Protein AF-A0A7G8QS45-F1 (afdb_monomer)

Mean predicted aligned error: 13.48 Å

Nearest PDB structures (foldseek):
  8bas-assembly1_A  TM=8.314E-01  e=2.241E-15  Escherichia coli
  7omu-assembly2_BBB  TM=6.672E-01  e=1.015E-08  Thermosipho africanus
  7omw-assembly1_AAA  TM=6.162E-01  e=6.073E-07  Thermus sp. 2.9
  7yk3-assembly2_C  TM=6.216E-01  e=7.293E-07  Mycobacterium tuberculosis H37Rv

pLDDT: mean 80.64, std 24.86, range [26.0, 98.5]

Structure (mmCIF, N/CA/C/O backbone):
data_AF-A0A7G8QS45-F1
#
_entry.id   AF-A0A7G8QS45-F1
#
loop_
_atom_site.group_PDB
_atom_site.id
_atom_site.type_symbol
_atom_site.label_atom_id
_atom_site.label_alt_id
_atom_site.label_comp_id
_atom_site.label_asym_id
_atom_site.label_entity_id
_atom_site.label_seq_id
_atom_site.pdbx_PDB_ins_code
_atom_site.Cartn_x
_atom_site.Cartn_y
_atom_site.Cartn_z
_atom_site.occupancy
_atom_site.B_iso_or_equiv
_atom_site.auth_seq_id
_atom_site.auth_comp_id
_atom_site.auth_asym_id
_atom_site.auth_atom_id
_atom_site.pdbx_PDB_model_num
ATOM 1 N N . MET A 1 1 ? 17.289 29.153 49.632 1.00 53.16 1 MET A N 1
ATOM 2 C CA . MET A 1 1 ? 15.954 29.797 49.593 1.00 53.16 1 MET A CA 1
ATOM 3 C C . MET A 1 1 ? 15.432 30.041 48.163 1.00 53.16 1 MET A C 1
ATOM 5 O O . MET A 1 1 ? 14.597 30.909 47.970 1.00 53.16 1 MET A O 1
ATOM 9 N N . TRP A 1 2 ? 15.884 29.263 47.166 1.00 37.62 2 TRP A N 1
ATOM 10 C CA . TRP A 1 2 ? 15.470 29.388 45.753 1.00 37.62 2 TRP A CA 1
ATOM 11 C C . TRP A 1 2 ? 14.853 28.097 45.183 1.00 37.62 2 TRP A C 1
ATOM 13 O O . TRP A 1 2 ? 14.271 28.104 44.107 1.00 37.62 2 TRP A O 1
ATOM 23 N N . THR A 1 3 ? 14.903 26.991 45.928 1.00 46.84 3 THR A N 1
ATOM 24 C CA . THR A 1 3 ? 14.337 25.692 45.533 1.00 46.84 3 THR A CA 1
ATOM 25 C C . THR A 1 3 ? 12.859 25.538 45.906 1.00 46.84 3 THR A C 1
ATOM 27 O O . THR A 1 3 ? 12.138 24.787 45.261 1.00 46.84 3 THR A O 1
ATOM 30 N N . VAL A 1 4 ? 12.372 26.295 46.894 1.00 49.72 4 VAL A N 1
ATOM 31 C CA . VAL A 1 4 ? 10.973 26.222 47.358 1.00 49.72 4 VAL A CA 1
ATOM 32 C C . VAL A 1 4 ? 10.028 27.038 46.463 1.00 49.72 4 VAL A C 1
ATOM 34 O O . VAL A 1 4 ? 8.894 26.631 46.239 1.00 49.72 4 VAL A O 1
ATOM 37 N N . ILE A 1 5 ? 10.502 28.133 45.857 1.00 54.84 5 ILE A N 1
ATOM 38 C CA . ILE A 1 5 ? 9.691 28.984 44.962 1.00 54.84 5 ILE A CA 1
ATOM 39 C C . ILE A 1 5 ? 9.418 28.282 43.617 1.00 54.84 5 ILE A C 1
ATOM 41 O O . ILE A 1 5 ? 8.323 28.397 43.068 1.00 54.84 5 ILE A O 1
ATOM 45 N N . GLY A 1 6 ? 10.370 27.480 43.122 1.00 46.31 6 GLY A N 1
ATOM 46 C CA . GLY A 1 6 ? 10.206 26.712 41.881 1.00 46.31 6 GLY A CA 1
ATOM 47 C C . GLY A 1 6 ? 9.125 25.628 41.965 1.00 46.31 6 GLY A C 1
ATOM 48 O O . GLY A 1 6 ? 8.395 25.414 41.002 1.00 46.31 6 GLY A O 1
ATOM 49 N N . ILE A 1 7 ? 8.956 24.996 43.131 1.00 56.69 7 ILE A N 1
ATOM 50 C CA . ILE A 1 7 ? 7.946 23.943 43.333 1.00 56.69 7 ILE A CA 1
ATOM 51 C C . ILE A 1 7 ? 6.528 24.539 43.369 1.00 56.69 7 ILE A C 1
ATOM 53 O O . ILE A 1 7 ? 5.604 23.963 42.792 1.00 56.69 7 ILE A O 1
ATOM 57 N N . PHE A 1 8 ? 6.350 25.727 43.958 1.00 50.78 8 PHE A N 1
ATOM 58 C CA . PHE A 1 8 ? 5.045 26.401 43.981 1.00 50.78 8 PHE A CA 1
ATOM 59 C C . PHE A 1 8 ? 4.600 26.904 42.599 1.00 50.78 8 PHE A C 1
ATOM 61 O O . PHE A 1 8 ? 3.414 26.818 42.280 1.00 50.78 8 PHE A O 1
ATOM 68 N N . LEU A 1 9 ? 5.529 27.356 41.746 1.00 52.75 9 LEU A N 1
ATOM 69 C CA . LEU A 1 9 ? 5.203 27.764 40.372 1.00 52.75 9 LEU A CA 1
ATOM 70 C C . LEU A 1 9 ? 4.779 26.578 39.493 1.00 52.75 9 LEU A C 1
ATOM 72 O O . LEU A 1 9 ? 3.841 26.708 38.707 1.00 52.75 9 LEU A O 1
ATOM 76 N N . VAL A 1 10 ? 5.401 25.407 39.668 1.00 55.91 10 VAL A N 1
ATOM 77 C CA . VAL A 1 10 ? 5.028 24.186 38.931 1.00 55.91 10 VAL A CA 1
ATOM 78 C C . VAL A 1 10 ? 3.652 23.666 39.370 1.00 55.91 10 VAL A C 1
ATOM 80 O O . VAL A 1 10 ? 2.835 23.312 38.521 1.00 55.91 10 VAL A O 1
ATOM 83 N N . LEU A 1 11 ? 3.335 23.698 40.670 1.00 52.38 11 LEU A N 1
ATOM 84 C CA . LEU A 1 11 ? 2.017 23.284 41.174 1.00 52.38 11 LEU A CA 1
ATOM 85 C C . LEU A 1 11 ? 0.891 24.252 40.770 1.00 52.38 11 LEU A C 1
ATOM 87 O O . LEU A 1 11 ? -0.206 23.801 40.438 1.00 52.38 11 LEU A O 1
ATOM 91 N N . ALA A 1 12 ? 1.157 25.562 40.720 1.00 51.56 12 ALA A N 1
ATOM 92 C CA . ALA A 1 12 ? 0.192 26.547 40.229 1.00 51.56 12 ALA A CA 1
ATOM 93 C C . ALA A 1 12 ? -0.095 26.378 38.725 1.00 51.56 12 ALA A C 1
ATOM 95 O O . ALA A 1 12 ? -1.244 26.511 38.300 1.00 51.56 12 ALA A O 1
ATOM 96 N N . PHE A 1 13 ? 0.915 26.019 37.923 1.00 49.00 13 PHE A N 1
ATOM 97 C CA . PHE A 1 13 ? 0.743 25.771 36.488 1.00 49.00 13 PHE A CA 1
ATOM 98 C C . PHE A 1 13 ? -0.049 24.480 36.213 1.00 49.00 13 PHE A C 1
ATOM 100 O O . PHE A 1 13 ? -0.934 24.467 35.357 1.00 49.00 13 PHE A O 1
ATOM 107 N N . ILE A 1 14 ? 0.186 23.421 36.999 1.00 52.16 14 ILE A N 1
ATOM 108 C CA . ILE A 1 14 ? -0.582 22.164 36.925 1.00 52.16 14 ILE A CA 1
ATOM 109 C C . ILE A 1 14 ? -2.033 22.379 37.390 1.00 52.16 14 ILE A C 1
ATOM 111 O O . ILE A 1 14 ? -2.964 21.913 36.734 1.00 52.16 14 ILE A O 1
ATOM 115 N N . GLY A 1 15 ? -2.257 23.156 38.456 1.00 41.28 15 GLY A N 1
ATOM 116 C CA . GLY A 1 15 ? -3.602 23.507 38.928 1.00 41.28 15 GLY A CA 1
ATOM 117 C C . GLY A 1 15 ? -4.411 24.341 37.924 1.00 41.28 15 GLY A C 1
ATOM 118 O O . GLY A 1 15 ? -5.626 24.172 37.820 1.00 41.28 15 GLY A O 1
ATOM 119 N N . ASN A 1 16 ? -3.746 25.193 37.136 1.00 43.84 16 ASN A N 1
ATOM 120 C CA . ASN A 1 16 ? -4.402 26.006 36.108 1.00 43.84 16 ASN A CA 1
ATOM 121 C C . ASN A 1 16 ? -4.678 25.222 34.807 1.00 43.84 16 ASN A C 1
ATOM 123 O O . ASN A 1 16 ? -5.630 25.540 34.096 1.00 43.84 16 ASN A O 1
ATOM 127 N N . LEU A 1 17 ? -3.914 24.156 34.525 1.00 43.12 17 LEU A N 1
ATOM 128 C CA . LEU A 1 17 ? -4.214 23.216 33.434 1.00 43.12 17 LEU A CA 1
ATOM 129 C C . LEU A 1 17 ? -5.400 22.288 33.753 1.00 43.12 17 LEU A C 1
ATOM 131 O O . LEU A 1 17 ? -6.100 21.857 32.840 1.00 43.12 17 LEU A O 1
ATOM 135 N N . ILE A 1 18 ? -5.667 22.013 35.033 1.00 44.00 18 ILE A N 1
ATOM 136 C CA . ILE A 1 18 ? -6.782 21.151 35.467 1.00 44.00 18 ILE A CA 1
ATOM 137 C C . ILE A 1 18 ? -8.134 21.902 35.468 1.00 44.00 18 ILE A C 1
ATOM 139 O O . ILE A 1 18 ? -9.185 21.271 35.404 1.00 44.00 18 ILE A O 1
ATOM 143 N N . LYS A 1 19 ? -8.140 23.244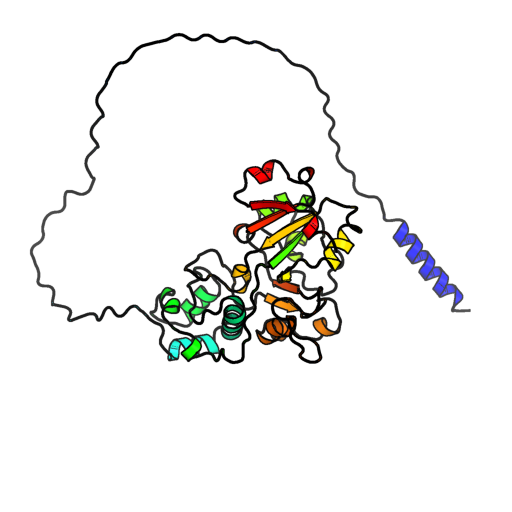 35.431 1.00 36.28 19 LYS A N 1
ATOM 144 C CA . LYS A 1 19 ? -9.368 24.069 35.362 1.00 36.28 19 LYS A CA 1
ATOM 145 C C . LYS A 1 19 ? -9.907 24.350 33.951 1.00 36.28 19 LYS A C 1
ATOM 147 O O . LYS A 1 19 ? -10.906 25.049 33.821 1.00 36.28 19 LYS A O 1
ATOM 152 N N . LYS A 1 20 ? -9.311 23.789 32.893 1.00 39.78 20 LYS A N 1
ATOM 153 C CA . LYS A 1 20 ? -9.848 23.851 31.519 1.00 39.78 20 LYS A CA 1
ATOM 154 C C . LYS A 1 20 ? -10.230 22.461 31.009 1.00 39.78 20 LYS A C 1
ATOM 156 O O . LYS A 1 20 ? -9.651 21.943 30.061 1.00 39.78 20 LYS A O 1
ATOM 161 N N . LYS A 1 21 ? -11.227 21.860 31.655 1.00 35.91 21 LYS A N 1
ATOM 162 C CA . LYS A 1 21 ? -12.017 20.750 31.111 1.00 35.91 21 LYS A CA 1
ATOM 163 C C . LYS A 1 21 ? -13.492 21.030 31.383 1.00 35.91 21 LYS A C 1
ATOM 165 O O . LYS A 1 21 ? -14.047 20.554 32.363 1.00 35.91 21 LYS A O 1
ATOM 170 N N . GLU A 1 22 ? -14.113 21.791 30.494 1.00 36.09 22 GLU A N 1
ATOM 171 C CA . GLU A 1 22 ? -15.545 21.659 30.230 1.00 36.09 22 GLU A CA 1
ATOM 172 C C . 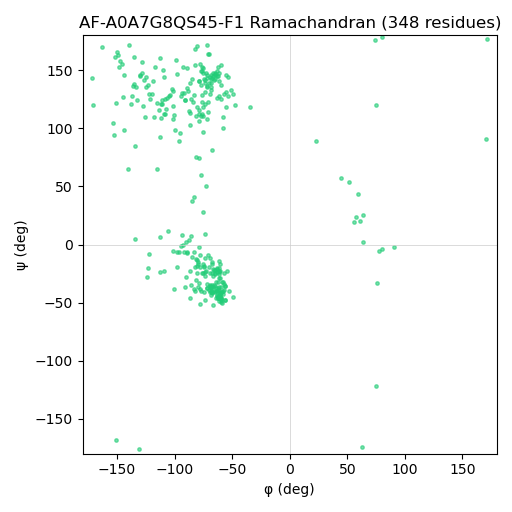GLU A 1 22 ? -15.686 21.070 28.819 1.00 36.09 22 GLU A C 1
ATOM 174 O O . GLU A 1 22 ? -15.088 21.605 27.881 1.00 36.09 22 GLU A O 1
ATOM 179 N N . PRO A 1 23 ? -16.393 19.940 28.645 1.00 38.06 23 PRO A N 1
ATOM 180 C CA . PRO A 1 23 ? -16.685 19.405 27.322 1.00 38.06 23 PRO A CA 1
ATOM 181 C C . PRO A 1 23 ? -17.772 20.254 26.635 1.00 38.06 23 PRO A C 1
ATOM 183 O O . PRO A 1 23 ? -18.710 20.695 27.303 1.00 38.06 23 PRO A O 1
ATOM 186 N N . PRO A 1 24 ? -17.702 20.485 25.311 1.00 34.41 24 PRO A N 1
ATOM 187 C CA . PRO A 1 24 ? -18.767 21.178 24.599 1.00 34.41 24 PRO A CA 1
ATOM 188 C C . PRO A 1 24 ? -20.040 20.319 24.532 1.00 34.41 24 PRO A C 1
ATOM 190 O O . PRO A 1 24 ? -19.993 19.096 24.412 1.00 34.41 24 PRO A O 1
ATOM 193 N N . ALA A 1 25 ? -21.184 20.996 24.616 1.00 30.25 25 ALA A N 1
ATOM 194 C CA . ALA A 1 25 ? -22.515 20.422 24.759 1.00 30.25 25 ALA A CA 1
ATOM 195 C C . ALA A 1 25 ? -22.951 19.508 23.595 1.00 30.25 25 ALA A C 1
ATOM 197 O O . ALA A 1 25 ? -23.000 19.917 22.434 1.00 30.25 25 ALA A O 1
ATOM 198 N N . THR A 1 26 ? -23.392 18.298 23.941 1.00 29.28 26 THR A N 1
ATOM 199 C CA . THR A 1 26 ? -24.141 17.382 23.073 1.00 29.28 26 THR A CA 1
ATOM 200 C C . THR A 1 26 ? -25.556 17.928 22.857 1.00 29.28 26 THR A C 1
ATOM 202 O O . THR A 1 26 ? -26.353 18.000 23.793 1.00 29.28 26 THR A O 1
ATOM 205 N N . LYS A 1 27 ? -25.907 18.316 21.625 1.00 29.88 27 LYS A N 1
ATOM 206 C CA . LYS A 1 27 ? -27.291 18.677 21.274 1.00 29.88 27 LYS A CA 1
ATOM 207 C C . LYS A 1 27 ? -28.139 17.406 21.144 1.00 29.88 27 LYS A C 1
ATOM 209 O O . LYS A 1 27 ? -28.144 16.768 20.098 1.00 29.88 27 LYS A O 1
ATOM 214 N N . SER A 1 28 ? -28.857 17.060 22.212 1.00 26.00 28 SER A N 1
ATOM 215 C CA . SER A 1 28 ? -29.951 16.084 22.198 1.00 26.00 28 SER A CA 1
ATOM 216 C C . SER A 1 28 ? -31.257 16.793 21.830 1.00 26.00 28 SER A C 1
ATOM 218 O O . SER A 1 28 ? -31.733 17.657 22.565 1.00 26.00 28 SER A O 1
ATOM 220 N N . GLY A 1 29 ? -31.808 16.469 20.661 1.00 28.55 29 GLY A N 1
ATOM 221 C CA . GLY A 1 29 ? -33.137 16.896 20.231 1.00 28.55 29 GLY A CA 1
ATOM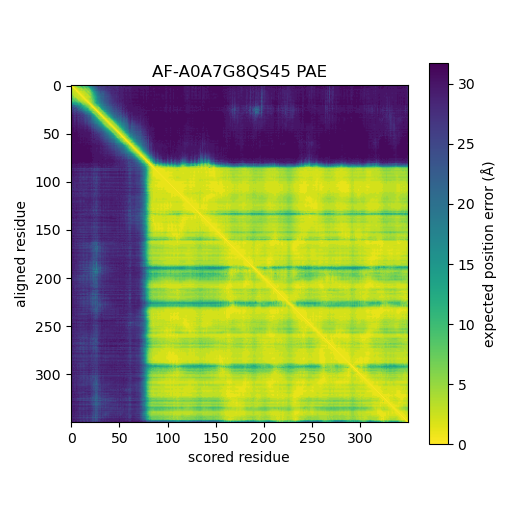 222 C C . GLY A 1 29 ? -34.143 15.776 20.464 1.00 28.55 29 GLY A C 1
ATOM 223 O O . GLY A 1 29 ? -34.248 14.863 19.654 1.00 28.55 29 GLY A O 1
ATOM 224 N N . SER A 1 30 ? -34.876 15.869 21.571 1.00 26.23 30 SER A N 1
ATOM 225 C CA . SER A 1 30 ? -36.080 15.089 21.862 1.00 26.23 30 SER A CA 1
ATOM 226 C C . SER A 1 30 ? -37.226 15.510 20.934 1.00 26.23 30 SER A C 1
ATOM 228 O O . SER A 1 30 ? -37.541 16.699 20.849 1.00 26.23 30 SER A O 1
ATOM 230 N N . ARG A 1 31 ? -37.883 14.545 20.278 1.00 29.94 31 ARG A N 1
ATOM 231 C CA . ARG A 1 31 ? -39.296 14.661 19.892 1.00 29.94 31 ARG A CA 1
ATOM 232 C C . ARG A 1 31 ? -40.027 13.347 20.152 1.00 29.94 31 ARG A C 1
ATOM 234 O O . ARG A 1 31 ? -39.664 12.293 19.640 1.00 29.94 31 ARG A O 1
ATOM 241 N N . THR A 1 32 ? -41.042 13.486 20.987 1.00 26.72 32 THR A N 1
ATOM 242 C CA . THR A 1 32 ? -42.032 12.525 21.461 1.00 26.72 32 THR A CA 1
ATOM 243 C C . THR A 1 32 ? -42.960 12.048 20.334 1.00 26.72 32 THR A C 1
ATOM 245 O O . THR A 1 32 ? -43.273 12.816 19.424 1.00 26.72 32 THR A O 1
ATOM 248 N N . ALA A 1 33 ? -43.394 10.786 20.430 1.00 26.17 33 ALA A N 1
ATOM 249 C CA . ALA A 1 33 ? -44.460 10.143 19.647 1.00 26.17 33 ALA A CA 1
ATOM 250 C C . ALA A 1 33 ? -45.831 10.821 19.882 1.00 26.17 33 ALA A C 1
ATOM 252 O O . ALA A 1 33 ? -46.004 11.491 20.897 1.00 26.17 33 ALA A O 1
ATOM 253 N N . GLU A 1 34 ? -46.784 10.796 18.941 1.00 26.77 34 GLU A N 1
ATOM 254 C CA . GLU A 1 34 ? -47.822 9.758 18.705 1.00 26.77 34 GLU A CA 1
ATOM 255 C C . GLU A 1 34 ? -48.833 10.292 17.639 1.00 26.77 34 GLU A C 1
ATOM 257 O O . GLU A 1 34 ? -48.778 11.489 17.345 1.00 26.77 34 GLU A O 1
ATOM 262 N N . PRO A 1 35 ? -49.865 9.552 17.160 1.00 30.59 35 PRO A N 1
ATOM 263 C CA . PRO A 1 35 ? -49.992 8.119 16.887 1.00 30.59 35 PRO A CA 1
ATOM 264 C C . PRO A 1 35 ? -50.581 7.812 15.476 1.00 30.59 35 PRO A C 1
ATOM 266 O O . PRO A 1 35 ? -50.829 8.676 14.638 1.00 30.59 35 PRO A O 1
ATOM 269 N N . ILE A 1 36 ? -50.774 6.512 15.263 1.00 29.53 36 ILE A N 1
ATOM 270 C CA . ILE A 1 36 ? -51.251 5.739 14.108 1.00 29.53 36 ILE A CA 1
ATOM 271 C C . ILE A 1 36 ? -52.700 6.065 13.691 1.00 29.53 36 ILE A C 1
ATOM 273 O O . ILE A 1 36 ? -53.568 6.191 14.552 1.00 29.53 36 ILE A O 1
ATOM 277 N N . VAL A 1 37 ? -52.987 6.035 12.379 1.00 26.11 37 VAL A N 1
ATOM 278 C CA . VAL A 1 37 ? -54.297 5.600 11.854 1.00 26.11 37 VAL A CA 1
ATOM 279 C C . VAL A 1 37 ? -54.097 4.606 10.711 1.00 26.11 37 VAL A C 1
ATOM 281 O O . VAL A 1 37 ? -53.406 4.858 9.726 1.00 26.11 37 VAL A O 1
ATOM 284 N N . ASP A 1 38 ? -54.730 3.468 10.929 1.00 27.58 38 ASP A N 1
ATOM 285 C CA . ASP A 1 38 ? -54.828 2.236 10.168 1.00 27.58 38 ASP A CA 1
ATOM 286 C C . ASP A 1 38 ? -56.001 2.324 9.177 1.00 27.58 38 ASP A C 1
ATOM 288 O O . ASP A 1 38 ? -57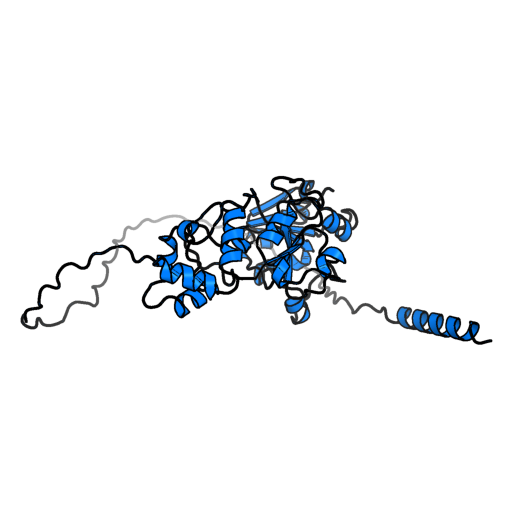.084 2.707 9.609 1.00 27.58 38 ASP A O 1
ATOM 292 N N . VAL A 1 39 ? -55.830 1.970 7.893 1.00 29.02 39 VAL A N 1
ATOM 293 C CA . VAL A 1 39 ? -56.940 1.519 7.021 1.00 29.02 39 VAL A CA 1
ATOM 294 C C . VAL A 1 39 ? -56.408 0.602 5.908 1.00 29.02 39 VAL A C 1
ATOM 296 O O . VAL A 1 39 ? -55.868 1.045 4.892 1.00 29.02 39 VAL A O 1
ATOM 299 N N . GLU A 1 40 ? -56.654 -0.696 6.071 1.00 27.80 40 GLU A N 1
ATOM 300 C CA . GLU A 1 40 ? -56.720 -1.685 4.995 1.00 27.80 40 GLU A CA 1
ATOM 301 C C . GLU A 1 40 ? -57.737 -1.302 3.901 1.00 27.80 40 GLU A C 1
ATOM 303 O O . GLU A 1 40 ? -58.858 -0.891 4.204 1.00 27.80 40 GLU A O 1
ATOM 308 N N . LYS A 1 41 ? -57.441 -1.640 2.635 1.00 27.77 41 LYS A N 1
ATOM 309 C CA . LYS A 1 41 ? -58.343 -2.498 1.835 1.00 27.77 41 LYS A CA 1
ATOM 310 C C . LYS A 1 41 ? -57.729 -2.954 0.513 1.00 27.77 41 LYS A C 1
ATOM 312 O O . LYS A 1 41 ? -57.457 -2.175 -0.394 1.00 27.77 41 LYS A O 1
ATOM 317 N N . ARG A 1 42 ? -57.628 -4.278 0.384 1.00 27.66 42 ARG A N 1
ATOM 318 C CA . ARG A 1 42 ? -57.508 -5.012 -0.881 1.00 27.66 42 ARG A CA 1
ATOM 319 C C . ARG A 1 42 ? -58.759 -4.807 -1.742 1.00 27.66 42 ARG A C 1
ATOM 321 O O . ARG A 1 42 ? -59.869 -4.886 -1.219 1.00 27.66 42 ARG A O 1
ATOM 328 N N . LYS A 1 43 ? -58.585 -4.747 -3.065 1.00 27.06 43 LYS A N 1
ATOM 329 C CA . LYS A 1 43 ? -59.512 -5.360 -4.032 1.00 27.06 43 LYS A CA 1
ATOM 330 C C . LYS A 1 43 ? -58.765 -5.771 -5.300 1.00 27.06 43 LYS A C 1
ATOM 332 O O . LYS A 1 43 ? -58.144 -4.955 -5.967 1.00 27.06 43 LYS A O 1
ATOM 337 N N . ALA A 1 44 ? -58.857 -7.060 -5.600 1.00 27.28 44 ALA A N 1
ATOM 338 C CA . ALA A 1 44 ? -58.486 -7.660 -6.867 1.00 27.28 44 ALA A CA 1
ATOM 339 C C . ALA A 1 44 ? -59.672 -7.578 -7.839 1.00 27.28 44 ALA A C 1
ATOM 341 O O . ALA A 1 44 ? -60.804 -7.881 -7.451 1.00 27.28 44 ALA A O 1
ATOM 342 N N . HIS A 1 45 ? -59.413 -7.269 -9.110 1.00 26.62 45 HIS A N 1
ATOM 343 C CA . HIS A 1 45 ? -60.216 -7.809 -10.202 1.00 26.62 45 HIS A CA 1
ATOM 344 C C . HIS A 1 45 ? -59.391 -8.000 -11.474 1.00 26.62 45 HIS A C 1
ATOM 346 O O . HIS A 1 45 ? -58.339 -7.398 -11.660 1.00 26.62 45 HIS A O 1
ATOM 352 N N . SER A 1 46 ? -59.849 -8.956 -12.269 1.00 27.08 46 SER A N 1
ATOM 353 C CA . SER A 1 46 ? -59.092 -9.773 -13.206 1.00 27.08 46 SER A CA 1
ATOM 354 C C . SER A 1 46 ? -59.474 -9.462 -14.661 1.00 27.08 46 SER A C 1
ATOM 356 O O . SER A 1 46 ? -60.596 -9.033 -14.904 1.00 27.08 46 SER A O 1
ATOM 358 N N . ARG A 1 47 ? -58.572 -9.842 -15.584 1.00 27.20 47 ARG A N 1
ATOM 359 C CA . ARG A 1 47 ? -58.742 -10.114 -17.035 1.00 27.20 47 ARG A CA 1
ATOM 360 C C . ARG A 1 47 ? -58.921 -8.916 -17.985 1.00 27.20 47 ARG A C 1
ATOM 362 O O . ARG A 1 47 ? -59.961 -8.281 -17.981 1.00 27.20 47 ARG A O 1
ATOM 369 N N . GLN A 1 48 ? -58.009 -8.767 -18.952 1.00 26.97 48 GLN A N 1
ATOM 370 C CA . GLN A 1 48 ? -58.126 -9.399 -20.280 1.00 26.97 48 GLN A CA 1
ATOM 371 C C . GLN A 1 48 ? -56.845 -9.214 -21.117 1.00 26.97 48 GLN A C 1
ATOM 373 O O . GLN A 1 48 ? -56.169 -8.195 -21.035 1.00 26.97 48 GLN A O 1
ATOM 378 N N . LEU A 1 49 ? -56.513 -10.256 -21.885 1.00 27.89 49 LEU A N 1
ATOM 379 C CA . LEU A 1 49 ? -55.487 -10.279 -22.927 1.00 27.89 49 LEU A CA 1
ATOM 380 C C . LEU A 1 49 ? -55.967 -9.477 -24.143 1.00 27.89 49 LEU A C 1
ATOM 382 O O . LEU A 1 49 ? -57.052 -9.764 -24.641 1.00 27.89 49 LEU A O 1
ATOM 386 N N . GLU A 1 50 ? -55.097 -8.649 -24.717 1.00 26.78 50 GLU A N 1
ATOM 387 C CA . GLU A 1 50 ? -55.139 -8.354 -26.150 1.00 26.78 50 GLU A CA 1
ATOM 388 C C . GLU A 1 50 ? -53.712 -8.179 -26.697 1.00 26.78 50 GLU A C 1
ATOM 390 O O . GLU A 1 50 ? -52.882 -7.469 -26.132 1.00 26.78 50 GLU A O 1
ATOM 395 N N . ARG A 1 51 ? -53.401 -8.925 -27.766 1.00 26.94 51 ARG A N 1
ATOM 396 C CA . ARG A 1 51 ? -52.135 -8.872 -28.512 1.00 26.94 51 ARG A CA 1
ATOM 397 C C . ARG A 1 51 ? -52.127 -7.620 -29.386 1.00 26.94 51 ARG A C 1
ATOM 399 O O . ARG A 1 51 ? -53.015 -7.492 -30.221 1.00 26.94 51 ARG A O 1
ATOM 406 N N . VAL A 1 52 ? -51.073 -6.806 -29.313 1.00 32.16 52 VAL A N 1
ATOM 407 C CA . VAL A 1 52 ? -50.752 -5.817 -30.358 1.00 32.16 52 VAL A CA 1
ATOM 408 C C . VAL A 1 52 ? -49.246 -5.834 -30.667 1.00 32.16 52 VAL A C 1
ATOM 410 O O . VAL A 1 52 ? -48.404 -5.978 -29.786 1.00 32.16 52 VAL A O 1
ATOM 413 N N . ILE A 1 53 ? -48.965 -5.780 -31.966 1.00 36.25 53 ILE A N 1
ATOM 414 C CA . ILE A 1 53 ? -47.715 -5.968 -32.721 1.00 36.25 53 ILE A CA 1
ATOM 415 C C . ILE A 1 53 ? -46.669 -4.870 -32.398 1.00 36.25 53 ILE A C 1
ATOM 417 O O . ILE A 1 53 ? -47.067 -3.729 -32.167 1.00 36.25 53 ILE A O 1
ATOM 421 N N . PRO A 1 54 ? -45.347 -5.155 -32.404 1.00 36.09 54 PRO A N 1
ATOM 422 C CA . PRO A 1 54 ? -44.321 -4.151 -32.103 1.00 36.09 54 PRO A CA 1
ATOM 423 C C . PRO A 1 54 ? -44.120 -3.137 -33.250 1.00 36.09 54 PRO A C 1
ATOM 425 O O . PRO A 1 54 ? -44.112 -3.540 -34.417 1.00 36.09 54 PRO A O 1
ATOM 428 N N . PRO A 1 55 ? -43.903 -1.839 -32.957 1.00 37.06 55 PRO A N 1
ATOM 429 C CA . PRO A 1 55 ? -43.581 -0.852 -33.977 1.00 37.06 55 PRO A CA 1
ATOM 430 C C . PRO A 1 55 ? -42.105 -0.919 -34.404 1.00 37.06 55 PRO A C 1
ATOM 432 O O . PRO A 1 55 ? -41.192 -1.119 -33.603 1.00 37.06 55 PRO A O 1
ATOM 435 N N . VAL A 1 56 ? -41.923 -0.739 -35.709 1.00 38.94 56 VAL A N 1
ATOM 436 C CA . VAL A 1 56 ? -40.681 -0.735 -36.490 1.00 38.94 56 VAL A CA 1
ATOM 437 C C . VAL A 1 56 ? -39.770 0.442 -36.104 1.00 38.94 56 VAL A C 1
ATOM 439 O O . VAL A 1 56 ? -40.243 1.547 -35.848 1.00 38.94 56 VAL A O 1
ATOM 442 N N . ALA A 1 57 ? -38.456 0.197 -36.077 1.00 38.72 57 ALA A N 1
ATOM 443 C CA . ALA A 1 57 ? -37.416 1.181 -35.771 1.00 38.72 57 ALA A CA 1
ATOM 444 C C . ALA A 1 57 ? -37.302 2.294 -36.844 1.00 38.72 57 ALA A C 1
ATOM 446 O O . ALA A 1 57 ? -37.454 2.004 -38.033 1.00 38.72 57 ALA A O 1
ATOM 447 N N . PRO A 1 58 ? -36.995 3.552 -36.467 1.00 36.41 58 PRO A N 1
ATOM 448 C CA . PRO A 1 58 ? -36.785 4.643 -37.420 1.00 36.41 58 PRO A CA 1
ATOM 449 C C . PRO A 1 58 ? -35.404 4.561 -38.114 1.00 36.41 58 PRO A C 1
ATOM 451 O O . PRO A 1 58 ? -34.459 4.016 -37.538 1.00 36.41 58 PRO A O 1
ATOM 454 N N . PRO A 1 59 ? -35.265 5.095 -39.345 1.00 36.09 59 PRO A N 1
ATOM 455 C CA . PRO A 1 59 ? -34.085 4.905 -40.190 1.00 36.09 59 PRO A CA 1
ATOM 456 C C . PRO A 1 59 ? -32.876 5.746 -39.749 1.00 36.09 59 PRO A C 1
ATOM 458 O O . PRO A 1 59 ? -33.006 6.850 -39.220 1.00 36.09 59 PRO A O 1
ATOM 461 N N . SER A 1 60 ? -31.683 5.205 -40.001 1.00 37.09 60 SER A N 1
ATOM 462 C CA . SER A 1 60 ? -30.379 5.770 -39.648 1.00 37.09 60 SER A CA 1
ATOM 463 C C . SER A 1 60 ? -30.024 7.039 -40.433 1.00 37.09 60 SER A C 1
ATOM 465 O O . SER A 1 60 ? -30.119 7.085 -41.655 1.00 37.09 60 SER A O 1
ATOM 467 N N . LEU A 1 61 ? -29.512 8.036 -39.711 1.00 37.59 61 LEU A N 1
ATOM 468 C CA . LEU A 1 61 ? -29.147 9.397 -40.136 1.00 37.59 61 LEU A CA 1
ATOM 469 C C . LEU A 1 61 ? -27.841 9.514 -40.961 1.00 37.59 61 LEU A C 1
ATOM 471 O O . LEU A 1 61 ? -27.179 10.548 -40.929 1.00 37.59 61 LEU A O 1
ATOM 475 N N . PHE A 1 62 ? -27.454 8.474 -41.702 1.00 38.88 62 PHE A N 1
ATOM 476 C CA . PHE A 1 62 ? -26.224 8.470 -42.505 1.00 38.88 62 PHE A CA 1
ATOM 477 C C . PHE A 1 62 ? -26.426 7.781 -43.853 1.00 38.88 62 PHE A C 1
ATOM 479 O O . PHE A 1 62 ? -25.801 6.773 -44.141 1.00 38.88 62 PHE A O 1
ATOM 486 N N . ASP A 1 63 ? -27.270 8.356 -44.698 1.00 39.50 63 ASP A N 1
ATOM 487 C CA . ASP A 1 63 ? -27.225 8.090 -46.132 1.00 39.50 63 ASP A CA 1
ATOM 488 C C . ASP A 1 63 ? -27.565 9.386 -46.850 1.00 39.50 63 ASP A C 1
ATOM 490 O O . ASP A 1 63 ? -28.722 9.789 -46.878 1.00 39.50 63 ASP A O 1
ATOM 494 N N . ASN A 1 64 ? -26.521 10.091 -47.300 1.00 36.47 64 ASN A N 1
ATOM 495 C CA . ASN A 1 64 ? -26.505 11.016 -48.440 1.00 36.47 64 ASN A CA 1
ATOM 496 C C . ASN A 1 64 ? -25.169 11.782 -48.463 1.00 36.47 64 ASN A C 1
ATOM 498 O O . ASN A 1 64 ? -25.043 12.870 -47.898 1.00 36.47 64 ASN A O 1
ATOM 502 N N . ARG A 1 65 ? -24.161 11.244 -49.163 1.00 34.25 65 ARG A N 1
ATOM 503 C CA . ARG A 1 65 ? -23.095 12.066 -49.762 1.00 34.25 65 ARG A CA 1
ATOM 504 C C . ARG A 1 65 ? -22.804 11.608 -51.197 1.00 34.25 65 ARG A C 1
ATOM 506 O O . ARG A 1 65 ? -22.758 10.399 -51.429 1.00 34.25 65 ARG A O 1
ATOM 513 N N . PRO A 1 66 ? -22.601 12.533 -52.155 1.00 33.66 66 PRO A N 1
ATOM 514 C CA . PRO A 1 66 ? -22.289 12.183 -53.540 1.00 33.66 66 PRO A CA 1
ATOM 515 C C . PRO A 1 66 ? -20.897 11.544 -53.667 1.00 33.66 66 PRO A C 1
ATOM 517 O O . PRO A 1 66 ? -19.970 11.914 -52.948 1.00 33.66 66 PRO A O 1
ATOM 520 N N . ARG A 1 67 ? -20.748 10.600 -54.607 1.00 34.66 67 ARG A N 1
ATOM 521 C CA . ARG A 1 67 ? -19.459 10.003 -54.998 1.00 34.66 67 ARG A CA 1
ATOM 522 C C . ARG A 1 67 ? -18.617 11.017 -55.777 1.00 34.66 67 ARG A C 1
ATOM 524 O O . ARG A 1 67 ? -19.041 11.448 -56.845 1.00 34.66 67 ARG A O 1
ATOM 531 N N . GLU A 1 68 ? -17.411 11.309 -55.297 1.00 33.38 68 GLU A N 1
ATOM 532 C CA . GLU A 1 68 ? -16.351 11.951 -56.089 1.00 33.38 68 GLU A CA 1
ATOM 533 C C . GLU A 1 68 ? -15.426 10.903 -56.747 1.00 33.38 68 GLU A C 1
ATOM 535 O O . GLU A 1 68 ? -15.307 9.784 -56.233 1.00 33.38 68 GLU A O 1
ATOM 540 N N . PRO A 1 69 ? -14.784 11.217 -57.893 1.00 33.56 69 PRO A N 1
ATOM 541 C CA . PRO A 1 69 ? -14.035 10.245 -58.682 1.00 33.56 69 PRO A CA 1
ATOM 542 C C . PRO A 1 69 ? -12.688 9.879 -58.051 1.00 33.56 69 PRO A C 1
ATOM 544 O O . PRO A 1 69 ? -12.009 10.695 -57.433 1.00 33.56 69 PRO A O 1
ATOM 547 N N . GLN A 1 70 ? -12.290 8.627 -58.271 1.00 40.88 70 GLN A N 1
ATOM 548 C CA . GLN A 1 70 ? -11.040 8.028 -57.815 1.00 40.88 70 GLN A CA 1
ATOM 549 C C . GLN A 1 70 ? -9.807 8.823 -58.281 1.00 40.88 70 GLN A C 1
ATOM 551 O O . GLN A 1 70 ? -9.517 8.872 -59.474 1.00 40.88 70 GLN A O 1
ATOM 556 N N . SER A 1 71 ? -9.021 9.347 -57.334 1.00 31.81 71 SER A N 1
ATOM 557 C CA . SER A 1 71 ? -7.606 9.660 -57.558 1.00 31.81 71 SER A CA 1
ATOM 558 C C . SER A 1 71 ? -6.735 8.695 -56.752 1.00 31.81 71 SER A C 1
ATOM 560 O O . SER A 1 71 ? -6.841 8.604 -55.528 1.00 31.81 71 SER A O 1
ATOM 562 N N . SER A 1 72 ? -5.890 7.970 -57.473 1.00 38.19 72 SER A N 1
ATOM 563 C CA . SER A 1 72 ? -4.860 7.025 -57.033 1.00 38.19 72 SER A CA 1
ATOM 564 C C . SER A 1 72 ? -4.149 7.393 -55.721 1.00 38.19 72 SER A C 1
ATOM 566 O O . SER A 1 72 ? -3.433 8.391 -55.656 1.00 38.19 72 SER A O 1
ATOM 568 N N . ARG A 1 73 ? -4.273 6.532 -54.699 1.00 33.66 73 ARG A N 1
ATOM 569 C CA . ARG A 1 73 ? -3.374 6.512 -53.531 1.00 33.66 73 ARG A CA 1
ATOM 570 C C . ARG A 1 73 ? -2.187 5.580 -53.809 1.00 33.66 73 ARG A C 1
ATOM 572 O O . ARG A 1 73 ? -2.418 4.466 -54.280 1.00 33.66 73 ARG A O 1
ATOM 579 N N . PRO A 1 74 ? -0.944 5.981 -53.497 1.00 33.53 74 PRO A N 1
ATOM 580 C CA . PRO A 1 74 ? 0.197 5.083 -53.593 1.00 33.53 74 PRO A CA 1
ATOM 581 C C . PRO A 1 74 ? 0.124 4.012 -52.496 1.00 33.53 74 PRO A C 1
ATOM 583 O O . PRO A 1 74 ? -0.244 4.299 -51.355 1.00 33.53 74 PRO A O 1
ATOM 586 N N . LEU A 1 75 ? 0.467 2.771 -52.858 1.00 37.41 75 LEU A N 1
ATOM 587 C CA . LEU A 1 75 ? 0.663 1.665 -51.922 1.00 37.41 75 LEU A CA 1
ATOM 588 C C . LEU A 1 75 ? 1.749 2.048 -50.909 1.00 37.41 75 LEU A C 1
ATOM 590 O O . LEU A 1 75 ? 2.927 2.116 -51.254 1.00 37.41 75 LEU A O 1
ATOM 594 N N . ILE A 1 76 ? 1.357 2.267 -49.654 1.00 38.72 76 ILE A N 1
ATOM 595 C CA . ILE A 1 76 ? 2.306 2.290 -48.542 1.00 38.72 76 ILE A CA 1
ATOM 596 C C . ILE A 1 76 ? 2.681 0.836 -48.263 1.00 38.72 76 ILE A C 1
ATOM 598 O O . ILE A 1 76 ? 1.868 0.025 -47.820 1.00 38.72 76 ILE A O 1
ATOM 602 N N . SER A 1 77 ? 3.932 0.526 -48.578 1.00 40.88 77 SER A N 1
ATOM 603 C CA . SER A 1 77 ? 4.623 -0.703 -48.225 1.00 40.88 77 SER A CA 1
ATOM 604 C C . SER A 1 77 ? 4.555 -0.973 -46.718 1.00 40.88 77 SER A C 1
ATOM 606 O O . SER A 1 77 ? 4.935 -0.117 -45.923 1.00 40.88 77 SER A O 1
ATOM 608 N N . GLY A 1 78 ? 4.105 -2.180 -46.367 1.00 41.19 78 GLY A N 1
ATOM 609 C CA . GLY A 1 78 ? 4.318 -2.907 -45.110 1.00 41.19 78 GLY A CA 1
ATOM 610 C C . GLY A 1 78 ? 4.673 -2.098 -43.861 1.00 41.19 78 GLY A C 1
ATOM 611 O O . GLY A 1 78 ? 5.844 -1.976 -43.510 1.00 41.19 78 GLY A O 1
ATOM 612 N N . VAL A 1 79 ? 3.657 -1.661 -43.115 1.00 39.50 79 VAL A N 1
ATOM 613 C CA . VAL A 1 79 ? 3.835 -1.363 -41.691 1.00 39.50 79 VAL A CA 1
ATOM 614 C C . VAL A 1 79 ? 3.999 -2.705 -40.981 1.00 39.50 79 VAL A C 1
ATOM 616 O O . VAL A 1 79 ? 3.045 -3.471 -40.854 1.00 39.50 79 VAL A O 1
ATOM 619 N N . ASN A 1 80 ? 5.216 -3.013 -40.533 1.00 44.62 80 ASN A N 1
ATOM 620 C CA . ASN A 1 80 ? 5.429 -4.057 -39.537 1.00 44.62 80 ASN A CA 1
ATOM 621 C C . ASN A 1 80 ? 4.613 -3.683 -38.292 1.00 44.62 80 ASN A C 1
ATOM 623 O O . ASN A 1 80 ? 5.036 -2.843 -37.500 1.00 44.62 80 ASN A O 1
ATOM 627 N N . HIS A 1 81 ? 3.440 -4.294 -38.118 1.00 48.34 81 HIS A N 1
ATOM 628 C CA . HIS A 1 81 ? 2.603 -4.183 -36.922 1.00 48.34 81 HIS A CA 1
ATOM 629 C C . HIS A 1 81 ? 3.222 -4.953 -35.743 1.00 48.34 81 HIS A C 1
ATOM 631 O O . HIS A 1 81 ? 2.566 -5.770 -35.099 1.00 48.34 81 HIS A O 1
ATOM 637 N N . ALA A 1 82 ? 4.506 -4.727 -35.457 1.00 62.59 82 ALA A N 1
ATOM 638 C CA . ALA A 1 82 ? 5.051 -5.114 -34.170 1.00 62.59 82 ALA A CA 1
ATOM 639 C C . ALA A 1 82 ? 4.310 -4.292 -33.109 1.00 62.59 82 ALA A C 1
ATOM 641 O O . ALA A 1 82 ? 4.217 -3.067 -33.226 1.00 62.59 82 ALA A O 1
ATOM 642 N N . ALA A 1 83 ? 3.737 -4.966 -32.109 1.00 67.69 83 ALA A N 1
ATOM 643 C CA . ALA A 1 83 ? 3.100 -4.287 -30.989 1.00 67.69 83 ALA A CA 1
ATOM 644 C C . ALA A 1 83 ? 4.076 -3.242 -30.417 1.00 67.69 83 ALA A C 1
ATOM 646 O O . ALA A 1 83 ? 5.259 -3.560 -30.243 1.00 67.69 83 ALA A O 1
ATOM 647 N N . PRO A 1 84 ? 3.630 -2.001 -30.156 1.00 79.81 84 PRO A N 1
ATOM 648 C CA . PRO A 1 84 ? 4.521 -0.980 -29.635 1.00 79.81 84 PRO A CA 1
ATOM 649 C C . PRO A 1 84 ? 5.083 -1.456 -28.296 1.00 79.81 84 PRO A C 1
ATOM 651 O O . PRO A 1 84 ? 4.344 -1.832 -27.388 1.00 79.81 84 PRO A O 1
ATOM 654 N N . CYS A 1 85 ? 6.407 -1.471 -28.205 1.00 86.44 85 CYS A N 1
ATOM 655 C CA . CYS A 1 85 ? 7.163 -1.914 -27.044 1.00 86.44 85 CYS A CA 1
ATOM 656 C C . CYS A 1 85 ? 8.191 -0.836 -26.705 1.00 86.44 85 CYS A C 1
ATOM 658 O O . CYS A 1 85 ? 8.714 -0.155 -27.596 1.00 86.44 85 CYS A O 1
ATOM 660 N N . ILE A 1 86 ? 8.469 -0.653 -25.418 1.00 94.31 86 ILE A N 1
ATOM 661 C CA . ILE A 1 86 ? 9.577 0.202 -24.999 1.00 94.31 86 ILE A CA 1
ATOM 662 C C . ILE A 1 86 ? 10.914 -0.482 -25.305 1.00 94.31 86 ILE A C 1
ATOM 664 O O . ILE A 1 86 ? 11.057 -1.701 -25.221 1.00 94.31 86 ILE A O 1
ATOM 668 N N . THR A 1 87 ? 11.902 0.307 -25.710 1.00 95.12 87 THR A N 1
ATOM 669 C CA . THR A 1 87 ? 13.258 -0.174 -25.977 1.00 95.12 87 THR A CA 1
ATOM 670 C C . THR A 1 87 ? 14.054 -0.279 -24.677 1.00 95.12 87 THR A C 1
ATOM 672 O O . THR A 1 87 ? 13.662 0.264 -23.645 1.00 95.12 87 THR A O 1
ATOM 675 N N . MET A 1 88 ? 15.218 -0.935 -24.727 1.00 96.81 88 MET A N 1
ATOM 676 C CA . MET A 1 88 ? 16.149 -0.933 -23.593 1.00 96.81 88 MET A CA 1
ATOM 677 C C . MET A 1 88 ? 16.560 0.493 -23.197 1.00 96.81 88 MET A C 1
ATOM 679 O O . MET A 1 88 ? 16.645 0.794 -22.013 1.00 96.81 88 MET A O 1
ATOM 683 N N . THR A 1 89 ? 16.779 1.381 -24.170 1.00 96.12 89 THR A N 1
ATOM 684 C CA . THR A 1 89 ? 17.133 2.781 -23.905 1.00 96.12 89 THR A CA 1
ATOM 685 C C . THR A 1 89 ? 16.020 3.511 -23.160 1.00 96.12 89 THR A C 1
ATOM 687 O O . THR A 1 89 ? 16.302 4.175 -22.169 1.00 96.12 89 THR A O 1
ATOM 690 N N . ASP A 1 90 ? 14.757 3.337 -23.566 1.00 96.25 90 ASP A N 1
ATOM 691 C CA . ASP A 1 90 ? 13.624 3.930 -22.839 1.00 96.25 90 ASP A CA 1
ATOM 692 C C . ASP A 1 90 ? 13.551 3.388 -21.405 1.00 96.25 90 ASP A C 1
ATOM 694 O O . ASP A 1 90 ? 13.380 4.156 -20.464 1.00 96.25 90 ASP A O 1
ATOM 698 N N . ALA A 1 91 ? 13.731 2.074 -21.226 1.00 97.31 91 ALA A N 1
ATOM 699 C CA . ALA A 1 91 ? 13.707 1.444 -19.909 1.00 97.31 91 ALA A CA 1
ATOM 700 C C . ALA A 1 91 ? 14.812 1.987 -18.984 1.00 97.31 91 ALA A C 1
ATOM 702 O O . ALA A 1 91 ? 14.544 2.296 -17.823 1.00 97.31 91 ALA A O 1
ATOM 703 N N . LEU A 1 92 ? 16.039 2.148 -19.492 1.00 96.88 92 LEU A N 1
ATOM 704 C CA . LEU A 1 92 ? 17.149 2.736 -18.735 1.00 96.88 92 LEU A CA 1
ATOM 705 C C . LEU A 1 92 ? 16.900 4.214 -18.406 1.00 96.88 92 LEU A C 1
ATOM 707 O O . LEU A 1 92 ? 17.165 4.628 -17.278 1.00 96.88 92 LEU A O 1
ATOM 711 N N . ASN A 1 93 ? 16.335 4.985 -19.340 1.00 95.50 93 ASN A N 1
ATOM 712 C CA . ASN A 1 93 ? 15.950 6.378 -19.099 1.00 95.50 93 ASN A CA 1
ATOM 713 C C . ASN A 1 93 ? 14.892 6.479 -17.994 1.00 95.50 93 ASN A C 1
ATOM 715 O O . ASN A 1 93 ? 15.032 7.294 -17.086 1.00 95.50 93 ASN A O 1
ATOM 719 N N . MET A 1 94 ? 13.873 5.615 -18.017 1.00 97.50 94 MET A N 1
ATOM 720 C CA . MET A 1 94 ? 12.862 5.560 -16.959 1.00 97.50 94 MET A CA 1
ATOM 721 C C . MET A 1 94 ? 13.486 5.249 -15.595 1.00 97.50 94 MET A C 1
ATOM 723 O O . MET A 1 94 ? 13.189 5.928 -14.619 1.00 97.50 94 MET A O 1
ATOM 727 N N . ILE A 1 95 ? 14.385 4.263 -15.520 1.00 97.50 95 ILE A N 1
ATOM 728 C CA . ILE A 1 95 ? 15.088 3.901 -14.276 1.00 97.50 95 ILE A CA 1
ATOM 729 C C . ILE A 1 95 ? 15.937 5.062 -13.743 1.00 97.50 95 ILE A C 1
ATOM 731 O O . ILE A 1 95 ? 16.044 5.227 -12.528 1.00 97.50 95 ILE A O 1
ATOM 735 N N . MET A 1 96 ? 16.554 5.842 -14.632 1.00 96.62 96 MET A N 1
ATOM 736 C CA . MET A 1 96 ? 17.442 6.943 -14.263 1.00 96.62 96 MET A CA 1
ATOM 737 C C . MET A 1 96 ? 16.689 8.218 -13.865 1.00 96.62 96 MET A C 1
ATOM 739 O O . MET A 1 96 ? 17.147 8.934 -12.976 1.00 96.62 96 MET A O 1
ATOM 743 N N . HIS A 1 97 ? 15.566 8.513 -14.523 1.00 96.25 97 HIS A N 1
ATOM 744 C CA . HIS A 1 97 ? 14.919 9.826 -14.440 1.00 96.25 97 HIS A CA 1
ATOM 745 C C . HIS A 1 97 ? 13.562 9.823 -13.738 1.00 96.25 97 HIS A C 1
ATOM 747 O O . HIS A 1 97 ? 13.178 10.855 -13.192 1.00 96.25 97 HIS A O 1
ATOM 753 N N . ILE A 1 98 ? 12.855 8.691 -13.682 1.00 97.19 98 ILE A N 1
ATOM 754 C CA . ILE A 1 98 ? 11.599 8.598 -12.933 1.00 97.19 98 ILE A CA 1
ATOM 755 C C . ILE A 1 98 ? 11.931 8.249 -11.483 1.00 97.19 98 ILE A C 1
ATOM 757 O O . ILE A 1 98 ? 12.254 7.105 -11.144 1.00 97.19 98 ILE A O 1
ATOM 761 N N . ASN A 1 99 ? 11.861 9.255 -10.611 1.00 95.88 99 ASN A N 1
ATOM 762 C CA . ASN A 1 99 ? 12.217 9.105 -9.206 1.00 95.88 99 ASN A CA 1
ATOM 763 C C . ASN A 1 99 ? 11.388 7.998 -8.529 1.00 95.88 99 ASN A C 1
ATOM 765 O O . ASN A 1 99 ? 10.161 7.989 -8.593 1.00 95.88 99 ASN A O 1
ATOM 769 N N . GLY A 1 100 ? 12.056 7.072 -7.843 1.00 96.19 100 GLY A N 1
ATOM 770 C CA . GLY A 1 100 ? 11.411 5.955 -7.148 1.00 96.19 100 GLY A CA 1
ATOM 771 C C . GLY A 1 100 ? 10.962 4.794 -8.038 1.00 96.19 100 GLY A C 1
ATOM 772 O O . GLY A 1 100 ? 10.568 3.763 -7.502 1.00 96.19 100 GLY A O 1
ATOM 773 N N . PHE A 1 101 ? 11.059 4.887 -9.370 1.00 97.88 101 PHE A N 1
ATOM 774 C CA . PHE A 1 101 ? 10.565 3.837 -10.269 1.00 97.88 101 PHE A CA 1
ATOM 775 C C . PHE A 1 101 ? 11.234 2.477 -10.030 1.00 97.88 101 PHE A C 1
ATOM 777 O O . PHE A 1 101 ? 10.557 1.456 -9.913 1.00 97.88 101 PHE A O 1
ATOM 784 N N . LYS A 1 102 ? 12.565 2.457 -9.889 1.00 97.88 102 LYS A N 1
ATOM 785 C CA . LYS A 1 102 ? 13.307 1.227 -9.575 1.00 97.88 102 LYS A CA 1
ATOM 786 C C . LYS A 1 102 ? 12.872 0.626 -8.234 1.00 97.88 102 LYS A C 1
ATOM 788 O O . LYS A 1 102 ? 12.657 -0.579 -8.145 1.00 97.88 102 LYS A O 1
ATOM 793 N N . GLU A 1 103 ? 12.727 1.461 -7.208 1.00 98.06 103 GLU A N 1
ATOM 794 C CA . GLU A 1 103 ? 12.330 1.039 -5.858 1.00 98.06 103 GLU A CA 1
ATOM 795 C C . GLU A 1 103 ? 10.904 0.478 -5.838 1.00 98.06 103 GLU A C 1
ATOM 797 O O . GLU A 1 103 ? 10.646 -0.569 -5.236 1.00 98.06 103 GLU A O 1
ATOM 802 N N . TYR A 1 104 ? 10.000 1.123 -6.576 1.00 98.06 104 TYR A N 1
ATOM 803 C CA . TYR A 1 104 ? 8.646 0.648 -6.820 1.00 98.06 104 TYR A CA 1
ATOM 804 C C . TYR A 1 104 ? 8.648 -0.717 -7.519 1.00 98.06 104 TYR A C 1
ATOM 806 O O . TYR A 1 104 ? 8.012 -1.648 -7.029 1.00 98.06 104 TYR A O 1
ATOM 814 N N . MET A 1 105 ? 9.414 -0.888 -8.603 1.00 98.38 105 MET A N 1
ATOM 815 C CA . MET A 1 105 ? 9.499 -2.162 -9.329 1.00 98.38 105 MET A CA 1
ATOM 816 C C . MET A 1 105 ? 10.019 -3.305 -8.453 1.00 98.38 105 MET A C 1
ATOM 818 O O . MET A 1 105 ? 9.465 -4.404 -8.480 1.00 98.38 105 MET A O 1
ATOM 822 N N . LEU A 1 106 ? 11.054 -3.056 -7.650 1.00 98.50 106 LEU A N 1
ATOM 823 C CA . LEU A 1 106 ? 11.633 -4.060 -6.754 1.00 98.50 106 LEU A CA 1
ATOM 824 C C . LEU A 1 106 ? 10.661 -4.435 -5.623 1.00 98.50 106 LEU A C 1
ATOM 826 O O . LEU A 1 106 ? 10.476 -5.619 -5.340 1.00 98.50 106 LEU A O 1
ATOM 830 N N . THR A 1 107 ? 9.973 -3.455 -5.032 1.00 97.81 107 THR A N 1
ATOM 831 C CA . THR A 1 107 ? 8.926 -3.699 -4.023 1.00 97.81 107 THR A CA 1
ATOM 832 C C . THR A 1 107 ? 7.743 -4.461 -4.624 1.00 97.81 107 THR A C 1
ATOM 834 O O . THR A 1 107 ? 7.289 -5.465 -4.072 1.00 97.81 107 THR A O 1
ATOM 837 N N . ARG A 1 108 ? 7.279 -4.043 -5.806 1.00 97.25 108 ARG A N 1
ATOM 838 C CA . ARG A 1 108 ? 6.231 -4.725 -6.568 1.00 97.25 108 ARG A CA 1
ATOM 839 C C . ARG A 1 108 ? 6.602 -6.172 -6.839 1.00 97.25 108 ARG A C 1
ATOM 841 O O . ARG A 1 108 ? 5.775 -7.045 -6.590 1.00 97.25 108 ARG A O 1
ATOM 848 N N . TYR A 1 109 ? 7.815 -6.447 -7.312 1.00 98.12 109 TYR A N 1
ATOM 849 C CA . TYR A 1 109 ? 8.285 -7.811 -7.541 1.00 98.12 109 TYR A CA 1
ATOM 850 C C . TYR A 1 109 ? 8.304 -8.626 -6.244 1.00 98.12 109 TYR A C 1
ATOM 852 O O . TYR A 1 109 ? 7.834 -9.763 -6.229 1.00 98.12 109 TYR A O 1
ATOM 860 N N . ALA A 1 110 ? 8.749 -8.042 -5.129 1.00 97.56 110 ALA A N 1
ATOM 861 C CA . ALA A 1 110 ? 8.723 -8.720 -3.838 1.00 97.56 110 ALA A CA 1
ATOM 862 C C . ALA A 1 110 ? 7.303 -9.190 -3.456 1.00 97.56 110 ALA A C 1
ATOM 864 O O . ALA A 1 110 ? 7.151 -10.297 -2.947 1.00 97.56 110 ALA A O 1
ATOM 865 N N . ILE A 1 111 ? 6.263 -8.420 -3.797 1.00 96.62 111 ILE A N 1
ATOM 866 C CA . ILE A 1 111 ? 4.852 -8.729 -3.496 1.00 96.62 111 ILE A CA 1
ATOM 867 C C . ILE A 1 111 ? 4.194 -9.624 -4.562 1.00 96.62 111 ILE A C 1
ATOM 869 O O . ILE A 1 111 ? 3.544 -10.618 -4.239 1.00 96.62 111 ILE A O 1
ATOM 873 N N . THR A 1 112 ? 4.382 -9.325 -5.847 1.00 95.88 112 THR A N 1
ATOM 874 C CA . THR A 1 112 ? 3.649 -9.940 -6.980 1.00 95.88 112 THR A CA 1
ATOM 875 C C . THR A 1 112 ? 4.433 -11.023 -7.710 1.00 95.88 112 THR A C 1
ATOM 877 O O . THR A 1 112 ? 3.874 -12.074 -8.004 1.00 95.88 112 THR A O 1
ATOM 880 N N . GLY A 1 113 ? 5.743 -10.832 -7.883 1.00 96.50 113 GLY A N 1
ATOM 881 C CA . GLY A 1 113 ? 6.656 -11.744 -8.587 1.00 96.50 113 GLY A CA 1
ATOM 882 C C . GLY A 1 113 ? 6.762 -11.427 -10.059 1.00 96.50 113 GLY A C 1
ATOM 883 O O . GLY A 1 113 ? 7.532 -12.052 -10.780 1.00 96.50 113 GLY A O 1
ATOM 884 N N . ASP A 1 114 ? 6.006 -10.425 -10.478 1.00 96.56 114 ASP A N 1
ATOM 885 C CA . ASP A 1 114 ? 5.900 -10.013 -11.848 1.00 96.56 114 ASP A CA 1
ATOM 886 C C . ASP A 1 114 ? 7.058 -9.083 -12.177 1.00 96.56 114 ASP A C 1
ATOM 888 O O . ASP A 1 114 ? 7.241 -8.022 -11.574 1.00 96.56 114 ASP A O 1
ATOM 892 N N . THR A 1 115 ? 7.818 -9.469 -13.192 1.00 97.06 115 THR A N 1
ATOM 893 C CA . THR A 1 115 ? 8.828 -8.613 -13.819 1.00 97.06 115 THR A CA 1
ATOM 894 C C . THR A 1 115 ? 8.238 -7.781 -14.960 1.00 97.06 115 THR A C 1
ATOM 896 O O . THR A 1 115 ? 8.919 -6.928 -15.517 1.00 97.06 115 THR A O 1
ATOM 899 N N . HIS A 1 116 ? 6.976 -8.016 -15.323 1.00 97.00 116 HIS A N 1
ATOM 900 C CA . HIS A 1 116 ? 6.217 -7.191 -16.261 1.00 97.00 116 HIS A CA 1
ATOM 901 C C . HIS A 1 116 ? 5.337 -6.215 -15.486 1.00 97.00 116 HIS A C 1
ATOM 903 O O . HIS A 1 116 ? 4.847 -6.542 -14.403 1.00 97.00 116 HIS A O 1
ATOM 909 N N . LEU A 1 117 ? 5.128 -5.025 -16.047 1.00 96.69 117 LEU A N 1
ATOM 910 C CA . LEU A 1 117 ? 4.373 -3.961 -15.397 1.00 96.69 117 LEU A CA 1
ATOM 911 C C . LEU A 1 117 ? 3.073 -3.679 -16.142 1.00 96.69 117 LEU A C 1
ATOM 913 O O . LEU A 1 117 ? 3.095 -3.223 -17.281 1.00 96.69 117 LEU A O 1
ATOM 917 N N . ALA A 1 118 ? 1.940 -3.918 -15.489 1.00 96.69 118 ALA A N 1
ATOM 918 C CA . ALA A 1 118 ? 0.651 -3.536 -16.046 1.00 96.69 118 ALA A CA 1
ATOM 919 C C . ALA A 1 118 ? 0.464 -2.004 -16.010 1.00 96.69 118 ALA A C 1
ATOM 921 O O . ALA A 1 118 ? 0.926 -1.353 -15.069 1.00 96.69 118 ALA A O 1
ATOM 922 N N . PRO A 1 119 ? -0.220 -1.412 -17.005 1.00 96.69 119 PRO A N 1
ATOM 923 C CA . PRO A 1 119 ? -0.420 0.027 -17.062 1.00 96.69 119 PRO A CA 1
ATOM 924 C C . PRO A 1 119 ? -1.444 0.476 -16.012 1.00 96.69 119 PRO A C 1
ATOM 926 O O . PRO A 1 119 ? -2.604 0.063 -16.027 1.00 96.69 119 PRO A O 1
ATOM 929 N N . ALA A 1 120 ? -1.011 1.366 -15.125 1.00 97.19 120 ALA A N 1
ATOM 930 C CA . ALA A 1 120 ? -1.868 2.118 -14.215 1.00 97.19 120 ALA A CA 1
ATOM 931 C C . ALA A 1 120 ? -2.163 3.496 -14.820 1.00 97.19 120 ALA A C 1
ATOM 933 O O . ALA A 1 120 ? -1.393 4.444 -14.650 1.00 97.19 120 ALA A O 1
ATOM 934 N N . TYR A 1 121 ? -3.221 3.599 -15.614 1.00 97.75 121 TYR A N 1
ATOM 935 C CA . TYR A 1 121 ? -3.570 4.841 -16.291 1.00 97.75 121 TYR A CA 1
ATOM 936 C C . TYR A 1 121 ? -3.899 5.944 -15.287 1.00 97.75 121 TYR A C 1
ATOM 938 O O . TYR A 1 121 ? -4.415 5.689 -14.205 1.00 97.75 121 TYR A O 1
ATOM 946 N N . THR A 1 122 ? -3.615 7.186 -15.678 1.00 95.94 122 THR A N 1
ATOM 947 C CA . THR A 1 122 ? -3.800 8.414 -14.871 1.00 95.94 122 THR A CA 1
ATOM 948 C C . THR A 1 122 ? -2.953 8.515 -13.594 1.00 95.94 122 THR A C 1
ATOM 950 O O . THR A 1 122 ? -3.037 9.525 -12.900 1.00 95.94 122 THR A O 1
ATOM 953 N N . SER A 1 123 ? -2.092 7.529 -13.326 1.00 97.25 123 SER A N 1
ATOM 954 C CA . SER A 1 123 ? -1.131 7.571 -12.221 1.00 97.25 123 SER A CA 1
ATOM 955 C C . SER A 1 123 ? -0.005 8.589 -12.441 1.00 97.25 123 SER A C 1
ATOM 957 O O . SER A 1 123 ? 0.278 9.012 -13.565 1.00 97.25 123 SER A O 1
ATOM 959 N N . ASP A 1 124 ? 0.698 8.926 -11.364 1.00 96.94 124 ASP A N 1
ATOM 960 C CA . ASP A 1 124 ? 2.010 9.580 -11.398 1.00 96.94 124 ASP A CA 1
ATOM 961 C C . ASP A 1 124 ? 2.998 8.888 -12.355 1.00 96.94 124 ASP A C 1
ATOM 963 O O . ASP A 1 124 ? 3.610 9.558 -13.183 1.00 96.94 124 ASP A O 1
ATOM 967 N N . LEU A 1 125 ? 3.085 7.555 -12.336 1.00 97.44 125 LEU A N 1
ATOM 968 C CA . LEU A 1 125 ? 3.928 6.797 -13.259 1.00 97.44 125 LEU A CA 1
ATOM 969 C C . LEU A 1 125 ? 3.498 6.971 -14.722 1.00 97.44 125 LEU A C 1
ATOM 971 O O . LEU A 1 125 ? 4.353 7.073 -15.600 1.00 97.44 125 LEU A O 1
ATOM 975 N N . HIS A 1 126 ? 2.194 7.001 -15.002 1.00 97.69 126 HIS A N 1
ATOM 976 C CA . HIS A 1 126 ? 1.700 7.285 -16.349 1.00 97.69 126 HIS A CA 1
ATOM 977 C C . HIS A 1 126 ? 2.144 8.677 -16.804 1.00 97.69 126 HIS A C 1
ATOM 979 O O . HIS A 1 126 ? 2.658 8.822 -17.911 1.00 97.69 126 HIS A O 1
ATOM 985 N N . ASN A 1 127 ? 1.999 9.686 -15.944 1.00 97.12 127 ASN A N 1
ATOM 986 C CA . ASN A 1 127 ? 2.389 11.058 -16.262 1.00 97.12 127 ASN A CA 1
ATOM 987 C C . ASN A 1 127 ? 3.897 11.174 -16.531 1.00 97.12 127 ASN A C 1
ATOM 989 O O . ASN A 1 127 ? 4.290 11.761 -17.537 1.00 97.12 127 ASN A O 1
ATOM 993 N N . GLU A 1 128 ? 4.728 10.563 -15.686 1.00 97.19 128 GLU A N 1
ATOM 994 C CA . GLU A 1 128 ? 6.184 10.514 -15.860 1.00 97.19 128 GLU A CA 1
ATOM 995 C C . GLU A 1 128 ? 6.579 9.766 -17.140 1.00 97.19 128 GLU A C 1
ATOM 997 O O . GLU A 1 128 ? 7.396 10.246 -17.925 1.00 97.19 128 GLU A O 1
ATOM 1002 N N . PHE A 1 129 ? 5.944 8.625 -17.423 1.00 97.12 129 PHE A N 1
ATOM 1003 C CA . PHE A 1 129 ? 6.171 7.888 -18.665 1.00 97.12 129 PHE A CA 1
ATOM 1004 C C . PHE A 1 129 ? 5.910 8.759 -19.895 1.00 97.12 129 PHE A C 1
ATOM 1006 O O . PHE A 1 129 ? 6.737 8.794 -20.803 1.00 97.12 129 PHE A O 1
ATOM 1013 N N . MET A 1 130 ? 4.779 9.470 -19.928 1.00 95.75 130 MET A N 1
ATOM 1014 C CA . MET A 1 130 ? 4.404 10.295 -21.080 1.00 95.75 130 MET A CA 1
ATOM 1015 C C . MET A 1 130 ? 5.373 11.463 -21.311 1.00 95.75 130 MET A C 1
ATOM 1017 O O . MET A 1 130 ? 5.488 11.935 -22.440 1.00 95.75 130 MET A O 1
ATOM 1021 N N . GLN A 1 131 ? 6.079 11.916 -20.272 1.00 94.00 131 GLN A N 1
ATOM 1022 C CA . GLN A 1 131 ? 7.115 12.947 -20.382 1.00 94.00 131 GLN A CA 1
ATOM 1023 C C . GLN A 1 131 ? 8.463 12.378 -20.841 1.00 94.00 131 GLN A C 1
ATOM 1025 O O . GLN A 1 131 ? 9.152 13.007 -21.642 1.00 94.00 131 GLN A O 1
ATOM 1030 N N . GLN A 1 132 ? 8.841 11.195 -20.350 1.00 91.44 132 GLN A N 1
ATOM 1031 C CA . GLN A 1 132 ? 10.171 10.615 -20.572 1.00 91.44 132 GLN A CA 1
ATOM 1032 C C . GLN A 1 132 ? 10.261 9.734 -21.828 1.00 91.44 132 GLN A C 1
ATOM 1034 O O . GLN A 1 132 ? 11.336 9.587 -22.411 1.00 91.44 132 GLN A O 1
ATOM 1039 N N . VAL A 1 133 ? 9.152 9.124 -22.253 1.00 92.25 133 VAL A N 1
ATOM 1040 C CA . VAL A 1 133 ? 9.121 8.141 -23.344 1.00 92.25 133 VAL A CA 1
ATOM 1041 C C . VAL A 1 133 ? 8.353 8.708 -24.536 1.00 92.25 133 VAL A C 1
ATOM 1043 O O . VAL A 1 133 ? 7.137 8.572 -24.662 1.00 92.25 133 VAL A O 1
ATOM 1046 N N . ALA A 1 134 ? 9.086 9.337 -25.454 1.00 88.81 134 ALA A N 1
ATOM 1047 C CA . ALA A 1 134 ? 8.499 9.973 -26.628 1.00 88.81 134 ALA A CA 1
ATOM 1048 C C . ALA A 1 134 ? 7.885 8.959 -27.613 1.00 88.81 134 ALA A C 1
ATOM 1050 O O . ALA A 1 134 ? 8.446 7.892 -27.881 1.00 88.81 134 ALA A O 1
ATOM 1051 N N . ASN A 1 135 ? 6.760 9.349 -28.223 1.00 90.19 135 ASN A N 1
ATOM 1052 C CA . ASN A 1 135 ? 6.100 8.648 -29.333 1.00 90.19 135 ASN A CA 1
ATOM 1053 C C . ASN A 1 135 ? 5.694 7.190 -29.045 1.00 90.19 135 ASN A C 1
ATOM 1055 O O . ASN A 1 135 ? 5.536 6.401 -29.979 1.00 90.19 135 ASN A O 1
ATOM 1059 N N . LYS A 1 136 ? 5.510 6.813 -27.774 1.00 93.88 136 LYS A N 1
ATOM 1060 C CA . LYS A 1 136 ? 4.992 5.494 -27.391 1.00 93.88 136 LYS A CA 1
ATOM 1061 C C . LYS A 1 136 ? 3.737 5.641 -26.535 1.00 93.88 136 LYS A C 1
ATOM 1063 O O . LYS A 1 136 ? 3.708 6.483 -25.642 1.00 93.88 136 LYS A O 1
ATOM 1068 N N . PRO A 1 137 ? 2.697 4.828 -26.772 1.00 95.31 137 PRO A N 1
ATOM 1069 C CA . PRO A 1 137 ? 1.550 4.799 -25.882 1.00 95.31 137 PRO A CA 1
ATOM 1070 C C . PRO A 1 137 ? 1.924 4.104 -24.567 1.00 95.31 137 PRO A C 1
ATOM 1072 O O . PRO A 1 137 ? 2.707 3.153 -24.571 1.00 95.31 137 PRO A O 1
ATOM 1075 N N . PHE A 1 138 ? 1.323 4.519 -23.449 1.00 96.25 138 PHE A N 1
ATOM 1076 C CA . PHE A 1 138 ? 1.670 3.982 -22.128 1.00 96.25 138 PHE A CA 1
ATOM 1077 C C . PHE A 1 138 ? 1.515 2.462 -22.008 1.00 96.25 138 PHE A C 1
ATOM 1079 O O . PHE A 1 138 ? 2.336 1.811 -21.370 1.00 96.25 138 PHE A O 1
ATOM 1086 N N . TYR A 1 139 ? 0.536 1.860 -22.691 1.00 95.81 139 TYR A N 1
ATOM 1087 C CA . TYR A 1 139 ? 0.358 0.405 -22.672 1.00 95.81 139 TYR A CA 1
ATOM 1088 C C . TYR A 1 139 ? 1.567 -0.372 -23.220 1.00 95.81 139 TYR A C 1
ATOM 1090 O O . TYR A 1 139 ? 1.688 -1.560 -22.939 1.00 95.81 139 TYR A O 1
ATOM 1098 N N . ALA A 1 140 ? 2.486 0.265 -23.958 1.00 95.19 140 ALA A N 1
ATOM 1099 C CA . ALA A 1 140 ? 3.728 -0.361 -24.415 1.00 95.19 140 ALA A CA 1
ATOM 1100 C C . ALA A 1 140 ? 4.616 -0.843 -23.252 1.00 95.19 140 ALA A C 1
ATOM 1102 O O . ALA A 1 140 ? 5.431 -1.749 -23.434 1.00 95.19 140 ALA A O 1
ATOM 1103 N N . ILE A 1 141 ? 4.440 -0.272 -22.053 1.00 95.38 141 ILE A N 1
ATOM 1104 C CA . ILE A 1 141 ? 5.180 -0.641 -20.841 1.00 95.38 141 ILE A CA 1
ATOM 1105 C C . ILE A 1 141 ? 4.960 -2.103 -20.427 1.00 95.38 141 ILE A C 1
ATOM 1107 O O . ILE A 1 141 ? 5.856 -2.728 -19.860 1.00 95.38 141 ILE A O 1
ATOM 1111 N N . GLN A 1 142 ? 3.793 -2.665 -20.757 1.00 95.50 142 GLN A N 1
ATOM 1112 C CA . GLN A 1 142 ? 3.398 -4.011 -20.339 1.00 95.50 142 GLN A CA 1
ATOM 1113 C C . GLN A 1 142 ? 4.108 -5.118 -21.116 1.00 95.50 142 GLN A C 1
ATOM 1115 O O . GLN A 1 142 ? 4.245 -6.231 -20.618 1.00 95.50 142 GLN A O 1
ATOM 1120 N N . ALA A 1 143 ? 4.565 -4.815 -22.334 1.00 94.19 143 ALA A N 1
ATOM 1121 C CA . ALA A 1 143 ? 5.241 -5.773 -23.201 1.00 94.19 143 ALA A CA 1
ATOM 1122 C C . ALA A 1 143 ? 6.727 -5.950 -22.842 1.00 94.19 143 ALA A C 1
ATOM 1124 O O . ALA A 1 143 ? 7.372 -6.883 -23.321 1.00 94.19 143 ALA A O 1
ATOM 1125 N N . PHE A 1 144 ? 7.289 -5.060 -22.019 1.00 96.06 144 PHE A N 1
ATOM 1126 C CA . PHE A 1 144 ? 8.698 -5.103 -21.654 1.00 96.06 144 PHE A CA 1
ATOM 1127 C C . PHE A 1 144 ? 8.923 -5.931 -20.391 1.00 96.06 144 PHE A C 1
ATOM 1129 O O . PHE A 1 144 ? 8.373 -5.650 -19.326 1.00 96.06 144 PHE A O 1
ATOM 1136 N N . ASN A 1 145 ? 9.791 -6.936 -20.503 1.00 96.44 145 ASN A N 1
ATOM 1137 C CA . ASN A 1 145 ? 10.270 -7.677 -19.347 1.00 96.44 145 ASN A CA 1
ATOM 1138 C C . ASN A 1 145 ? 11.351 -6.862 -18.626 1.00 96.44 145 ASN A C 1
ATOM 1140 O O . ASN A 1 145 ? 12.498 -6.799 -19.082 1.00 96.44 145 ASN A O 1
ATOM 1144 N N . TRP A 1 146 ? 11.011 -6.285 -17.474 1.00 97.75 146 TRP A N 1
ATOM 1145 C CA . TRP A 1 146 ? 11.918 -5.421 -16.721 1.00 97.75 146 TRP A CA 1
ATOM 1146 C C . TRP A 1 146 ? 13.116 -6.148 -16.120 1.00 97.75 146 TRP A C 1
ATOM 1148 O O . TRP A 1 146 ? 14.106 -5.491 -15.805 1.00 97.75 146 TRP A O 1
ATOM 1158 N N . ALA A 1 147 ? 13.106 -7.485 -16.046 1.00 97.81 147 ALA A N 1
ATOM 1159 C CA . ALA A 1 147 ? 14.278 -8.266 -15.632 1.00 97.81 147 ALA A CA 1
ATOM 1160 C C . ALA A 1 147 ? 15.485 -8.083 -16.568 1.00 97.81 147 ALA A C 1
ATOM 1162 O O . ALA A 1 147 ? 16.606 -8.441 -16.227 1.00 97.81 147 ALA A O 1
ATOM 1163 N N . ARG A 1 148 ? 15.267 -7.508 -17.757 1.00 97.56 148 ARG A N 1
ATOM 1164 C CA . ARG A 1 148 ? 16.336 -7.138 -18.688 1.00 97.56 148 ARG A CA 1
ATOM 1165 C C . ARG A 1 148 ? 17.123 -5.899 -18.244 1.00 97.56 148 ARG A C 1
ATOM 1167 O O . ARG A 1 148 ? 18.247 -5.730 -18.698 1.00 97.56 148 ARG A O 1
ATOM 1174 N N . ALA A 1 149 ? 16.530 -5.031 -17.423 1.00 97.94 149 ALA A N 1
ATOM 1175 C CA . ALA A 1 149 ? 17.101 -3.738 -17.026 1.00 97.94 149 ALA A CA 1
ATOM 1176 C C . ALA A 1 149 ? 17.248 -3.575 -15.502 1.00 97.94 149 ALA A C 1
ATOM 1178 O O . ALA A 1 149 ? 18.028 -2.744 -15.041 1.00 97.94 149 ALA A O 1
ATOM 1179 N N . ILE A 1 150 ? 16.507 -4.359 -14.716 1.00 98.31 150 ILE A N 1
ATOM 1180 C CA . ILE A 1 150 ? 16.526 -4.351 -13.254 1.00 98.31 150 ILE A CA 1
ATOM 1181 C C . ILE A 1 150 ? 16.940 -5.740 -12.769 1.00 98.31 150 ILE A C 1
ATOM 1183 O O . ILE A 1 150 ? 16.359 -6.745 -13.176 1.00 98.31 150 ILE A O 1
ATOM 1187 N N . ASP A 1 151 ? 17.921 -5.787 -11.870 1.00 97.75 151 ASP A N 1
ATOM 1188 C CA . ASP A 1 151 ? 18.286 -7.012 -11.164 1.00 97.75 151 ASP A CA 1
ATOM 1189 C C . ASP A 1 151 ? 17.300 -7.284 -10.017 1.00 97.75 151 ASP A C 1
ATOM 1191 O O . ASP A 1 151 ? 17.251 -6.545 -9.032 1.00 97.75 151 ASP A O 1
ATOM 1195 N N . PHE A 1 152 ? 16.515 -8.352 -10.159 1.00 97.94 152 PHE A N 1
ATOM 1196 C CA . PHE A 1 152 ? 15.565 -8.829 -9.151 1.00 97.94 152 PHE A CA 1
ATOM 1197 C C . PHE A 1 152 ? 16.118 -9.976 -8.293 1.00 97.94 152 PHE A C 1
ATOM 1199 O O . PHE A 1 152 ? 15.452 -10.394 -7.346 1.00 97.94 152 PHE A O 1
ATOM 1206 N N . SER A 1 153 ? 17.307 -10.508 -8.601 1.00 95.00 153 SER A N 1
ATOM 1207 C CA . SER A 1 153 ? 17.839 -11.727 -7.969 1.00 95.00 153 SER A CA 1
ATOM 1208 C C . SER A 1 153 ? 18.063 -11.573 -6.461 1.00 95.00 153 SER A C 1
ATOM 1210 O O . SER A 1 153 ? 17.850 -12.517 -5.702 1.00 95.00 153 SER A O 1
ATOM 1212 N N . GLY A 1 154 ? 18.410 -10.363 -6.011 1.00 93.50 154 GLY A N 1
ATOM 1213 C CA . GLY A 1 154 ? 18.559 -10.020 -4.595 1.00 93.50 154 GLY A CA 1
ATOM 1214 C C . GLY A 1 154 ? 17.245 -9.768 -3.846 1.00 93.50 154 GLY A C 1
ATOM 1215 O O . GLY A 1 154 ? 17.276 -9.485 -2.648 1.00 93.50 154 GLY A O 1
ATOM 1216 N N . VAL A 1 155 ? 16.088 -9.837 -4.512 1.00 96.94 155 VAL A N 1
ATOM 1217 C CA . VAL A 1 155 ? 14.794 -9.495 -3.909 1.00 96.94 155 VAL A CA 1
ATOM 1218 C C . VAL A 1 155 ? 14.034 -10.752 -3.506 1.00 96.94 155 VAL A C 1
ATOM 1220 O O . VAL A 1 155 ? 13.529 -11.503 -4.340 1.00 96.94 155 VAL A O 1
ATOM 1223 N N . LYS A 1 156 ? 13.892 -10.958 -2.195 1.00 96.38 156 LYS A N 1
ATOM 1224 C CA . LYS A 1 156 ? 13.082 -12.049 -1.647 1.00 96.38 156 LYS A CA 1
ATOM 1225 C C . LYS A 1 156 ? 11.591 -11.789 -1.849 1.00 96.38 156 LYS A C 1
ATOM 1227 O O . LYS A 1 156 ? 11.093 -10.684 -1.630 1.00 96.38 156 LYS A O 1
ATOM 1232 N N . ARG A 1 157 ? 10.870 -12.829 -2.253 1.00 96.06 157 ARG A N 1
ATOM 1233 C CA . ARG A 1 157 ? 9.417 -12.800 -2.437 1.00 96.06 157 ARG A CA 1
ATOM 1234 C C . ARG A 1 157 ? 8.731 -12.915 -1.079 1.00 96.06 157 ARG A C 1
ATOM 1236 O O . ARG A 1 157 ? 9.192 -13.671 -0.232 1.00 96.06 157 ARG A O 1
ATOM 1243 N N . ARG A 1 158 ? 7.643 -12.170 -0.891 1.00 94.88 158 ARG A N 1
ATOM 1244 C CA . ARG A 1 158 ? 6.834 -12.162 0.331 1.00 94.88 158 ARG A CA 1
ATOM 1245 C C . ARG A 1 158 ? 5.381 -12.414 -0.043 1.00 94.88 158 ARG A C 1
ATOM 1247 O O . ARG A 1 158 ? 4.781 -11.633 -0.787 1.00 94.88 158 ARG A O 1
ATOM 1254 N N . ASN A 1 159 ? 4.804 -13.496 0.467 1.00 92.44 159 ASN A N 1
ATOM 1255 C CA . ASN A 1 159 ? 3.401 -13.829 0.254 1.00 92.44 159 ASN A CA 1
ATOM 1256 C C . ASN A 1 159 ? 2.496 -12.993 1.168 1.00 92.44 159 ASN A C 1
ATOM 1258 O O . ASN A 1 159 ? 1.936 -13.458 2.159 1.00 92.44 159 ASN A O 1
ATOM 1262 N N . ILE A 1 160 ? 2.355 -11.718 0.819 1.00 91.31 160 ILE A N 1
ATOM 1263 C CA . ILE A 1 160 ? 1.473 -10.801 1.530 1.00 91.31 160 ILE A CA 1
ATOM 1264 C C . ILE A 1 160 ? 0.043 -11.028 1.048 1.00 91.31 160 ILE A C 1
ATOM 1266 O O . ILE A 1 160 ? -0.272 -10.831 -0.131 1.00 91.31 160 ILE A O 1
ATOM 1270 N N . ALA A 1 161 ? -0.825 -11.430 1.975 1.00 87.38 161 ALA A N 1
ATOM 1271 C CA . ALA A 1 161 ? -2.242 -11.640 1.697 1.00 87.38 161 ALA A CA 1
ATOM 1272 C C . ALA A 1 161 ? -2.993 -10.310 1.521 1.00 87.38 161 ALA A C 1
ATOM 1274 O O . ALA A 1 161 ? -3.744 -10.148 0.563 1.00 87.38 16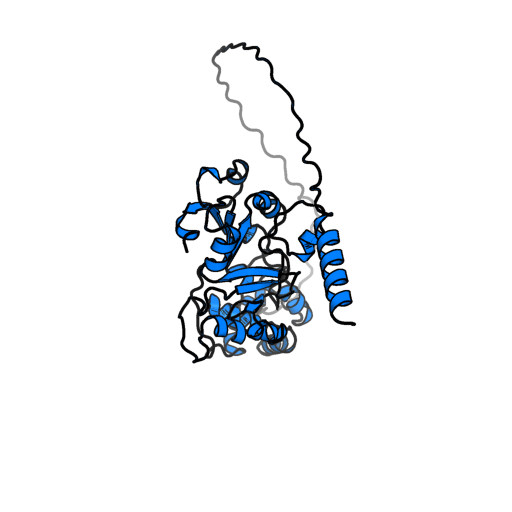1 ALA A O 1
ATOM 1275 N N . ALA A 1 162 ? -2.790 -9.365 2.441 1.00 94.44 162 ALA A N 1
ATOM 1276 C CA . ALA A 1 162 ? -3.433 -8.055 2.439 1.00 94.44 162 ALA A CA 1
ATOM 1277 C C . ALA A 1 162 ? -2.695 -7.073 3.360 1.00 94.44 162 ALA A C 1
ATOM 1279 O O . ALA A 1 162 ? -1.830 -7.463 4.154 1.00 94.44 162 ALA A O 1
ATOM 1280 N N . LEU A 1 163 ? -3.080 -5.805 3.259 1.00 97.50 163 LEU A N 1
ATOM 1281 C CA . LEU A 1 163 ? -2.775 -4.768 4.236 1.00 97.50 163 LEU A CA 1
ATOM 1282 C C . LEU A 1 163 ? -3.985 -4.583 5.156 1.00 97.50 163 LEU A C 1
ATOM 1284 O O . LEU A 1 163 ? -5.113 -4.915 4.785 1.00 97.50 163 LEU A O 1
ATOM 1288 N N . TYR A 1 164 ? -3.767 -4.032 6.342 1.00 97.62 164 TYR A N 1
ATOM 1289 C CA . TYR A 1 164 ? -4.838 -3.803 7.303 1.00 97.62 164 TYR A CA 1
ATOM 1290 C C . TYR A 1 164 ? -4.758 -2.404 7.888 1.00 97.62 164 TYR A C 1
ATOM 1292 O O . TYR A 1 164 ? -3.698 -1.949 8.304 1.00 97.62 164 TYR A O 1
ATOM 1300 N N . HIS A 1 165 ? -5.904 -1.751 7.974 1.00 97.56 165 HIS A N 1
ATOM 1301 C CA . HIS A 1 165 ? -6.111 -0.576 8.804 1.00 97.56 165 HIS A CA 1
ATOM 1302 C C . HIS A 1 165 ? -7.172 -0.926 9.844 1.00 97.56 165 HIS A C 1
ATOM 1304 O O . HIS A 1 165 ? -8.022 -1.770 9.590 1.00 97.56 165 HIS A O 1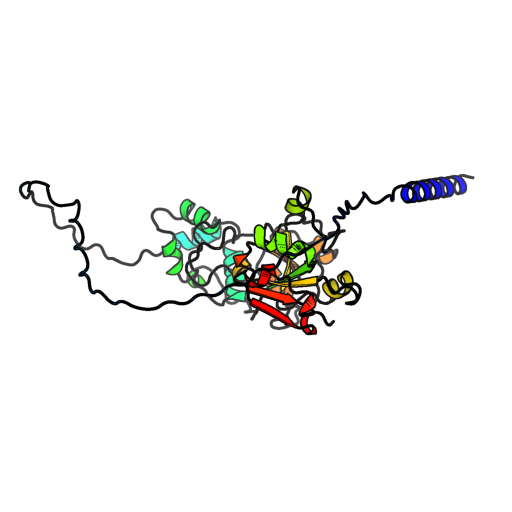
ATOM 1310 N N . PHE A 1 166 ? -7.162 -0.294 11.006 1.00 96.12 166 PHE A N 1
ATOM 1311 C CA . PHE A 1 166 ? -8.279 -0.380 11.941 1.00 96.12 166 PHE A CA 1
ATOM 1312 C C . PHE A 1 166 ? -8.686 1.030 12.326 1.00 96.12 166 PHE A C 1
ATOM 1314 O O . PHE A 1 166 ? -7.840 1.916 12.354 1.00 96.12 166 PHE A O 1
ATOM 1321 N N . SER A 1 167 ? -9.965 1.258 12.587 1.00 95.94 167 SER A N 1
ATOM 1322 C CA . SER A 1 167 ? -10.458 2.561 13.022 1.00 95.94 167 SER A CA 1
ATOM 1323 C C . SER A 1 167 ? -11.679 2.408 13.913 1.00 95.94 167 SER A C 1
ATOM 1325 O O . SER A 1 167 ? -12.285 1.337 13.967 1.00 95.94 167 SER A O 1
ATOM 1327 N N . HIS A 1 168 ? -12.037 3.482 14.606 1.00 95.25 168 HIS A N 1
ATOM 1328 C CA . HIS A 1 168 ? -13.275 3.535 15.364 1.00 95.25 168 HIS A CA 1
ATOM 1329 C C . HIS A 1 168 ? -14.489 3.466 14.418 1.00 95.25 168 HIS A C 1
ATOM 1331 O O . HIS A 1 168 ? -14.498 4.072 13.342 1.00 95.25 168 HIS A O 1
ATOM 1337 N N . LEU A 1 169 ? -15.536 2.756 14.828 1.00 95.44 169 LEU A N 1
ATOM 1338 C CA . LEU A 1 169 ? -16.742 2.461 14.056 1.00 95.44 169 LEU A CA 1
ATOM 1339 C C . LEU A 1 169 ? -17.435 3.733 13.554 1.00 95.44 169 LEU A C 1
ATOM 1341 O O . LEU A 1 169 ? -17.934 3.776 12.430 1.00 95.44 169 LEU A O 1
ATOM 1345 N N . THR A 1 170 ? -17.418 4.801 14.353 1.00 94.88 170 THR A N 1
ATOM 1346 C CA . THR A 1 170 ? -18.027 6.092 13.988 1.00 94.88 170 THR A CA 1
ATOM 1347 C C . THR A 1 170 ? -17.381 6.747 12.764 1.00 94.88 170 THR A C 1
ATOM 1349 O O . THR A 1 170 ? -18.051 7.507 12.066 1.00 94.88 170 THR A O 1
ATOM 1352 N N . ASN A 1 171 ? -16.123 6.420 12.442 1.00 96.19 171 ASN A N 1
ATOM 1353 C CA . ASN A 1 171 ? -15.447 6.924 11.243 1.00 96.19 171 ASN A CA 1
ATOM 1354 C C . ASN A 1 171 ? -15.889 6.202 9.967 1.00 96.19 171 ASN A C 1
ATOM 1356 O O . ASN A 1 171 ? -15.704 6.729 8.869 1.00 96.19 171 ASN A O 1
ATOM 1360 N N . LEU A 1 172 ? -16.472 5.004 10.089 1.00 96.81 172 LEU A N 1
ATOM 1361 C CA . LEU A 1 172 ? -16.707 4.106 8.962 1.00 96.81 172 LEU A CA 1
ATOM 1362 C C . LEU A 1 172 ? -17.570 4.749 7.872 1.00 96.81 172 LEU A C 1
ATOM 1364 O O . LEU A 1 172 ? -17.275 4.604 6.690 1.00 96.81 172 LEU A O 1
ATOM 1368 N N . LYS A 1 173 ? -18.597 5.515 8.257 1.00 95.56 173 LYS A N 1
ATOM 1369 C CA . LYS A 1 173 ? -19.467 6.205 7.296 1.00 95.56 173 LYS A CA 1
ATOM 1370 C C . LYS A 1 173 ? -18.691 7.203 6.435 1.00 95.56 173 LYS A C 1
ATOM 1372 O O . LYS A 1 173 ? -18.825 7.179 5.216 1.00 95.56 173 LYS A O 1
ATOM 1377 N N . ASN A 1 174 ? -17.840 8.022 7.052 1.00 94.88 174 ASN A N 1
ATOM 1378 C CA . ASN A 1 174 ? -17.022 9.002 6.334 1.00 94.88 174 ASN A CA 1
ATOM 1379 C C . ASN A 1 174 ? -15.958 8.312 5.466 1.00 94.88 174 ASN A C 1
ATOM 1381 O O . ASN A 1 174 ? -15.705 8.750 4.346 1.00 94.88 174 ASN A O 1
ATOM 1385 N N . ILE A 1 175 ? -15.393 7.196 5.942 1.00 97.00 175 ILE A N 1
ATOM 1386 C CA . ILE A 1 175 ? -14.446 6.383 5.165 1.00 97.00 175 ILE A CA 1
ATOM 1387 C C . ILE A 1 175 ? -15.094 5.860 3.878 1.00 97.00 175 ILE A C 1
ATOM 1389 O O . ILE A 1 175 ? -14.479 5.905 2.816 1.00 97.00 175 ILE A O 1
ATOM 1393 N N . PHE A 1 176 ? -16.347 5.404 3.937 1.00 96.88 176 PHE A N 1
ATOM 1394 C CA . PHE A 1 176 ? -17.061 4.934 2.747 1.00 96.88 176 PHE A CA 1
ATOM 1395 C C . PHE A 1 176 ? -17.537 6.060 1.821 1.00 96.88 176 PHE A C 1
ATOM 1397 O O . PHE A 1 176 ? -17.785 5.811 0.645 1.00 96.88 176 PHE A O 1
ATOM 1404 N N . GLN A 1 177 ? -17.632 7.294 2.319 1.00 94.38 177 GLN A N 1
ATOM 1405 C CA . GLN A 1 177 ? -17.976 8.463 1.508 1.00 94.38 177 GLN A CA 1
ATOM 1406 C C . GLN A 1 177 ? -16.769 9.047 0.770 1.00 94.38 177 GLN A C 1
ATOM 1408 O O . GLN A 1 177 ? -16.909 9.472 -0.375 1.00 94.38 177 GLN A O 1
ATOM 1413 N N . SER A 1 178 ? -15.597 9.059 1.406 1.00 93.94 178 SER A N 1
ATOM 1414 C CA . SER A 1 178 ? -14.458 9.855 0.931 1.00 93.94 178 SER A CA 1
ATOM 1415 C C . SER A 1 178 ? -13.118 9.112 0.921 1.00 93.94 178 SER A C 1
ATOM 1417 O O . SER A 1 178 ? -12.085 9.714 0.631 1.00 93.94 178 SER A O 1
ATOM 1419 N N . GLY A 1 179 ? -13.111 7.816 1.234 1.00 96.19 179 GLY A N 1
ATOM 1420 C CA . GLY A 1 179 ? -11.893 7.040 1.452 1.00 96.19 179 GLY A CA 1
ATOM 1421 C C . GLY A 1 179 ? -11.291 7.251 2.844 1.00 96.19 179 GLY A C 1
ATOM 1422 O O . GLY A 1 179 ? -11.792 8.015 3.671 1.00 96.19 179 GLY A O 1
ATOM 1423 N N . ILE A 1 180 ? -10.191 6.552 3.117 1.00 97.25 180 ILE A N 1
ATOM 1424 C CA . ILE A 1 180 ? -9.419 6.752 4.344 1.00 97.25 180 ILE A CA 1
ATOM 1425 C C . ILE A 1 180 ? -8.568 8.004 4.139 1.00 97.25 180 ILE A C 1
ATOM 1427 O O . ILE A 1 180 ? -7.703 8.032 3.265 1.00 97.25 180 ILE A O 1
ATOM 1431 N N . MET A 1 181 ? -8.830 9.041 4.928 1.00 96.19 181 MET A N 1
ATOM 1432 C CA . MET A 1 181 ? -8.095 10.305 4.876 1.00 96.19 181 MET A CA 1
ATOM 1433 C C . MET A 1 181 ? -6.882 10.287 5.810 1.00 96.19 181 MET A C 1
ATOM 1435 O O . MET A 1 181 ? -6.880 9.609 6.840 1.00 96.19 181 MET A O 1
ATOM 1439 N N . THR A 1 182 ? -5.853 11.064 5.472 1.00 95.50 182 THR A N 1
ATOM 1440 C CA . THR A 1 182 ? -4.688 11.255 6.346 1.00 95.50 182 THR A CA 1
ATOM 1441 C C . THR A 1 182 ? -5.043 12.099 7.568 1.00 95.50 182 THR A C 1
ATOM 1443 O O . THR A 1 182 ? -6.045 12.814 7.586 1.00 95.50 182 THR A O 1
ATOM 1446 N N . ARG A 1 183 ? -4.190 12.072 8.602 1.00 92.31 183 ARG A N 1
ATOM 1447 C CA . ARG A 1 183 ? -4.380 12.927 9.787 1.00 92.31 183 ARG A CA 1
ATOM 1448 C C . ARG A 1 183 ? -4.398 14.402 9.407 1.00 92.31 183 ARG A C 1
ATOM 1450 O O . ARG A 1 183 ? -5.222 15.132 9.932 1.00 92.31 183 ARG A O 1
ATOM 1457 N N . GLN A 1 184 ? -3.526 14.812 8.489 1.00 94.38 184 GLN A N 1
ATOM 1458 C CA . GLN A 1 184 ? -3.501 16.182 7.990 1.00 94.38 184 GLN A CA 1
ATOM 1459 C C . GLN A 1 184 ? -4.848 16.579 7.364 1.00 94.38 184 GLN A C 1
ATOM 1461 O O . GLN A 1 184 ? -5.425 17.582 7.762 1.00 94.38 184 GLN A O 1
ATOM 1466 N N . GLN A 1 185 ? -5.387 15.759 6.460 1.00 94.50 185 GLN A N 1
ATOM 1467 C CA . GLN A 1 185 ? -6.669 16.038 5.802 1.00 94.50 185 GLN A CA 1
ATOM 1468 C C . GLN A 1 185 ? -7.849 16.062 6.779 1.00 94.50 185 GLN A C 1
ATOM 1470 O O . GLN A 1 185 ? -8.760 16.870 6.625 1.00 94.50 185 GLN A O 1
ATOM 1475 N N . LEU A 1 186 ? -7.845 15.175 7.778 1.00 93.19 186 LEU A N 1
ATOM 1476 C CA . LEU A 1 186 ? -8.883 15.152 8.803 1.00 93.19 186 LEU A CA 1
ATOM 1477 C C . LEU A 1 186 ? -8.819 16.402 9.697 1.00 93.19 186 LEU A C 1
ATOM 1479 O O . LEU A 1 186 ? -9.859 16.979 9.996 1.00 93.19 186 LEU A O 1
ATOM 1483 N N . ASP A 1 187 ? -7.613 16.843 10.072 1.00 92.00 187 ASP A N 1
ATOM 1484 C CA . ASP A 1 187 ? -7.390 18.051 10.880 1.00 92.00 187 ASP A CA 1
ATOM 1485 C C . ASP A 1 187 ? -7.763 19.341 10.124 1.00 92.00 187 ASP A C 1
ATOM 1487 O O . ASP A 1 187 ? -8.237 20.299 10.730 1.00 92.00 187 ASP A O 1
ATOM 1491 N N . GLU A 1 188 ? -7.541 19.373 8.807 1.00 93.25 188 GLU A N 1
ATOM 1492 C CA . GLU A 1 188 ? -7.888 20.493 7.917 1.00 93.25 188 GLU A CA 1
ATOM 1493 C C . GLU A 1 188 ? -9.375 20.492 7.509 1.00 93.25 188 GLU A C 1
ATOM 1495 O O . GLU A 1 188 ? -9.907 21.503 7.044 1.00 93.25 188 GLU A O 1
ATOM 1500 N N . GLY A 1 189 ? -10.052 19.353 7.665 1.00 88.19 189 GLY A N 1
ATOM 1501 C CA . GLY A 1 189 ? -11.452 19.161 7.317 1.00 88.19 189 GLY A CA 1
ATOM 1502 C C . GLY A 1 189 ? -12.430 19.693 8.368 1.00 88.19 189 GLY A C 1
ATOM 1503 O O . GLY A 1 189 ? -12.076 20.053 9.486 1.00 88.19 189 GLY A O 1
ATOM 1504 N N . GLN A 1 190 ? -13.716 19.711 8.009 1.00 81.56 190 GLN A N 1
ATOM 1505 C CA . GLN A 1 190 ? -14.803 20.104 8.922 1.00 81.56 190 GLN A CA 1
ATOM 1506 C C . GLN A 1 190 ? -15.580 18.914 9.503 1.00 81.56 190 GLN A C 1
ATOM 1508 O O . GLN A 1 190 ? -16.455 19.094 10.349 1.00 81.56 190 GLN A O 1
ATOM 1513 N N . ASN A 1 191 ? -15.289 17.696 9.046 1.00 81.19 191 ASN A N 1
ATOM 1514 C CA . ASN A 1 191 ? -16.002 16.504 9.489 1.00 81.19 191 ASN A CA 1
ATOM 1515 C C . ASN A 1 191 ? -15.522 16.090 10.878 1.00 81.19 191 ASN A C 1
ATOM 1517 O O . ASN A 1 191 ? -14.325 16.052 11.134 1.00 81.19 191 ASN A O 1
ATOM 1521 N N . SER A 1 192 ? -16.446 15.717 11.762 1.00 87.75 192 SER A N 1
ATOM 1522 C CA . SER A 1 192 ? -16.094 15.079 13.031 1.00 87.75 192 SER A CA 1
ATOM 1523 C C . SER A 1 192 ? -15.537 13.680 12.786 1.00 87.75 192 SER A C 1
ATOM 1525 O O . SER A 1 192 ? -16.095 12.922 11.987 1.00 87.75 192 SER A O 1
ATOM 1527 N N . PHE A 1 193 ? -14.493 13.313 13.518 1.00 90.50 193 PHE A N 1
ATOM 1528 C CA . PHE A 1 193 ? -13.869 12.000 13.433 1.00 90.50 193 PHE A CA 1
ATOM 1529 C C . PHE A 1 193 ? -13.217 11.630 14.767 1.00 90.50 193 PHE A C 1
ATOM 1531 O O . PHE A 1 193 ? -12.962 12.489 15.612 1.00 90.50 193 PHE A O 1
ATOM 1538 N N . HIS A 1 194 ? -12.965 10.339 14.951 1.00 90.38 194 HIS A N 1
ATOM 1539 C CA . HIS A 1 194 ? -12.268 9.800 16.108 1.00 90.38 194 HIS A CA 1
ATOM 1540 C C . HIS A 1 194 ? -10.825 9.461 15.741 1.00 90.38 194 HIS A C 1
ATOM 1542 O O . HIS A 1 194 ? -10.569 8.822 14.717 1.00 90.38 194 HIS A O 1
ATOM 1548 N N . TYR A 1 195 ? -9.873 9.851 16.582 1.00 88.69 195 TYR A N 1
ATOM 1549 C CA . TYR A 1 195 ? -8.480 9.473 16.381 1.00 88.69 195 TYR A CA 1
ATOM 1550 C C . TYR A 1 195 ? -8.255 8.004 16.722 1.00 88.69 195 TYR A C 1
ATOM 1552 O O . TYR A 1 195 ? -8.757 7.512 17.731 1.00 88.69 195 TYR A O 1
ATOM 1560 N N . ASN A 1 196 ? -7.455 7.322 15.902 1.00 84.12 196 ASN A N 1
ATOM 1561 C CA . ASN A 1 196 ? -6.905 6.021 16.276 1.00 84.12 196 ASN A CA 1
ATOM 1562 C C . ASN A 1 196 ? -5.732 6.212 17.245 1.00 84.12 196 ASN A C 1
ATOM 1564 O O . ASN A 1 196 ? -5.708 5.624 18.316 1.00 84.12 196 ASN A O 1
ATOM 1568 N N . ASP A 1 197 ? -4.780 7.070 16.862 1.00 84.19 197 ASP A N 1
ATOM 1569 C CA . ASP A 1 197 ? -3.651 7.502 17.683 1.00 84.19 197 ASP A CA 1
ATOM 1570 C C . ASP A 1 197 ? -3.624 9.032 17.759 1.00 84.19 197 ASP A C 1
ATOM 1572 O O . ASP A 1 197 ? -3.353 9.717 16.767 1.00 84.19 197 ASP A O 1
ATOM 1576 N N . GLU A 1 198 ? -3.941 9.587 18.928 1.00 84.56 198 GLU A N 1
ATOM 1577 C CA . GLU A 1 198 ? -3.983 11.040 19.117 1.00 84.56 198 GLU A CA 1
ATOM 1578 C C . GLU A 1 198 ? -2.595 11.674 19.036 1.00 84.56 198 GLU A C 1
ATOM 1580 O O . GLU A 1 198 ? -2.451 12.749 18.450 1.00 84.56 198 GLU A O 1
ATOM 1585 N N . LEU A 1 199 ? -1.589 11.005 19.609 1.00 86.19 199 LEU A N 1
ATOM 1586 C CA . LEU A 1 199 ? -0.257 11.572 19.810 1.00 86.19 199 LEU A CA 1
ATOM 1587 C C . LEU A 1 199 ? 0.576 11.574 18.531 1.00 86.19 199 LEU A C 1
ATOM 1589 O O . LEU A 1 199 ? 1.311 12.535 18.304 1.00 86.19 199 LEU A O 1
ATOM 1593 N N . ARG A 1 200 ? 0.460 10.516 17.716 1.00 88.44 200 ARG A N 1
ATOM 1594 C CA . ARG A 1 200 ? 1.130 10.368 16.418 1.00 88.44 200 ARG A CA 1
ATOM 1595 C C . ARG A 1 200 ? 2.608 10.778 16.462 1.00 88.44 200 ARG A C 1
ATOM 1597 O O . ARG A 1 200 ? 3.057 11.712 15.791 1.00 88.44 200 ARG A O 1
ATOM 1604 N N . LEU A 1 201 ? 3.341 10.121 17.360 1.00 88.69 201 LEU A N 1
ATOM 1605 C CA . LEU A 1 201 ? 4.671 10.535 17.828 1.00 88.69 201 LEU A CA 1
ATOM 1606 C C . LEU A 1 201 ? 5.773 10.449 16.759 1.00 88.69 201 LEU A C 1
ATOM 1608 O O . LEU A 1 201 ? 6.838 11.045 16.927 1.00 88.69 201 LEU A O 1
ATOM 1612 N N . GLU A 1 202 ? 5.539 9.724 15.668 1.00 89.38 202 GLU A N 1
ATOM 1613 C CA . GLU A 1 202 ? 6.412 9.692 14.496 1.00 89.38 202 GLU A CA 1
ATOM 1614 C C . GLU A 1 202 ? 6.307 10.966 13.639 1.00 89.38 202 GLU A C 1
ATOM 1616 O O . GLU A 1 202 ? 7.215 11.262 12.865 1.00 89.38 202 GLU A O 1
ATOM 1621 N N . GLY A 1 203 ? 5.229 11.744 13.793 1.00 88.56 203 GLY A N 1
ATOM 1622 C CA . GLY A 1 203 ? 5.072 13.083 13.218 1.00 88.56 203 GLY A CA 1
ATOM 1623 C C . GLY A 1 203 ? 4.664 13.143 11.742 1.00 88.56 203 GLY A C 1
ATOM 1624 O O . GLY A 1 203 ? 4.397 14.232 11.235 1.00 88.56 203 GLY A O 1
ATOM 1625 N N . MET A 1 204 ? 4.555 12.012 11.037 1.00 92.81 204 MET A N 1
ATOM 1626 C CA . MET A 1 204 ? 4.180 11.989 9.616 1.00 92.81 204 MET A CA 1
ATOM 1627 C C . MET A 1 204 ? 2.662 12.105 9.436 1.00 92.81 204 MET A C 1
ATOM 1629 O O . MET A 1 204 ? 1.989 11.125 9.152 1.00 92.81 204 MET A O 1
ATOM 1633 N N . ARG A 1 205 ? 2.098 13.307 9.615 1.00 93.69 205 ARG A N 1
ATOM 1634 C CA . ARG A 1 205 ? 0.633 13.527 9.612 1.00 93.69 205 ARG A CA 1
ATOM 1635 C C . ARG A 1 205 ? -0.038 13.282 8.257 1.00 93.69 205 ARG A C 1
ATOM 1637 O O . ARG A 1 205 ? -1.207 12.901 8.228 1.00 93.69 205 ARG A O 1
ATOM 1644 N N . ASN A 1 206 ? 0.676 13.446 7.146 1.00 95.31 206 ASN A N 1
ATOM 1645 C CA . ASN A 1 206 ? 0.131 13.194 5.810 1.00 95.31 206 ASN A CA 1
ATOM 1646 C C . ASN A 1 206 ? 0.220 11.717 5.383 1.00 95.31 206 ASN A C 1
ATOM 1648 O O . ASN A 1 206 ? 0.502 11.420 4.224 1.00 95.31 206 ASN A O 1
ATOM 1652 N N . SER A 1 207 ? 0.022 10.780 6.309 1.00 96.00 207 SER A N 1
ATOM 1653 C CA . SER A 1 207 ? 0.009 9.351 5.992 1.00 96.00 207 SER A CA 1
ATOM 1654 C C . SER A 1 207 ? -1.070 8.581 6.750 1.00 96.00 207 SER A C 1
ATOM 1656 O O . SER A 1 207 ? -1.724 9.099 7.664 1.00 96.00 207 SER A O 1
ATOM 1658 N N . ILE A 1 208 ? -1.250 7.321 6.378 1.00 97.06 208 ILE A N 1
ATOM 1659 C CA . ILE A 1 208 ? -2.143 6.349 6.998 1.00 97.06 208 ILE A CA 1
ATOM 1660 C C . ILE A 1 208 ? -1.301 5.150 7.424 1.00 97.06 208 ILE A C 1
ATOM 1662 O O . ILE A 1 208 ? -0.531 4.611 6.628 1.00 97.06 208 ILE A O 1
ATOM 1666 N N . SER A 1 209 ? -1.455 4.734 8.680 1.00 96.69 209 SER A N 1
ATOM 1667 C CA . SER A 1 209 ? -0.802 3.539 9.213 1.00 96.69 209 SER A CA 1
ATOM 1668 C C . SER A 1 209 ? -1.501 2.282 8.714 1.00 96.69 209 SER A C 1
ATOM 1670 O O . SER A 1 209 ? -2.703 2.096 8.937 1.00 96.69 209 SER A O 1
ATOM 1672 N N . LEU A 1 210 ? -0.735 1.416 8.056 1.00 97.62 210 LEU A N 1
ATOM 1673 C CA . LEU A 1 210 ? -1.174 0.123 7.551 1.00 97.62 210 LEU A CA 1
ATOM 1674 C C . LEU A 1 210 ? -0.316 -0.985 8.158 1.00 97.62 210 LEU A C 1
ATOM 1676 O O . LEU A 1 210 ? 0.907 -0.989 8.035 1.00 97.62 210 LEU A O 1
ATOM 1680 N N . SER A 1 211 ? -0.962 -1.966 8.777 1.00 96.12 211 SER A N 1
ATOM 1681 C CA . SER A 1 211 ? -0.316 -3.221 9.153 1.00 96.12 211 SER A CA 1
ATOM 1682 C C . SER A 1 211 ? -0.164 -4.128 7.925 1.00 96.12 211 SER A C 1
ATOM 1684 O O . SER A 1 211 ? -0.986 -4.090 7.005 1.00 96.12 211 SER A O 1
ATOM 1686 N N . LEU A 1 212 ? 0.885 -4.950 7.902 1.00 93.94 212 LEU A N 1
ATOM 1687 C CA . LEU A 1 212 ? 1.262 -5.781 6.756 1.00 93.94 212 LEU A CA 1
ATOM 1688 C C . LEU A 1 212 ? 1.045 -7.267 7.071 1.00 93.94 212 LEU A C 1
ATOM 1690 O O . LEU A 1 212 ? 1.630 -7.794 8.012 1.00 93.94 212 LEU A O 1
ATOM 1694 N N . GLY A 1 213 ? 0.206 -7.956 6.291 1.00 89.62 213 GLY A N 1
ATOM 1695 C CA . GLY A 1 213 ? -0.056 -9.397 6.432 1.00 89.62 213 GLY A CA 1
ATOM 1696 C C . GLY A 1 213 ? -0.958 -9.780 7.613 1.00 89.62 213 GLY A C 1
ATOM 1697 O O . GLY A 1 213 ? -1.773 -10.694 7.483 1.00 89.62 213 GLY A O 1
ATOM 1698 N N . GLN A 1 214 ? -0.886 -9.048 8.724 1.00 89.75 214 GLN A N 1
ATOM 1699 C CA . GLN A 1 214 ? -1.761 -9.176 9.887 1.00 89.75 214 GLN A CA 1
ATOM 1700 C C . GLN A 1 214 ? -1.992 -7.799 10.521 1.00 89.75 214 GLN A C 1
ATOM 1702 O O . GLN A 1 214 ? -1.171 -6.899 10.371 1.00 89.75 214 GLN A O 1
ATOM 1707 N N . VAL A 1 215 ? -3.107 -7.632 11.233 1.00 92.81 215 VAL A N 1
ATOM 1708 C CA . VAL A 1 215 ? -3.387 -6.437 12.041 1.00 92.81 215 VAL A CA 1
ATOM 1709 C C . VAL A 1 215 ? -2.337 -6.286 13.143 1.00 92.81 215 VAL A C 1
ATOM 1711 O O . VAL A 1 215 ? -1.972 -7.270 13.787 1.00 92.81 215 VAL A O 1
ATOM 1714 N N . ASN A 1 216 ? -1.907 -5.055 13.426 1.00 92.44 216 ASN A N 1
ATOM 1715 C CA . ASN A 1 216 ? -1.134 -4.736 14.624 1.00 92.44 216 ASN A CA 1
ATOM 1716 C C . ASN A 1 216 ? -2.013 -4.902 15.879 1.00 92.44 216 ASN A C 1
ATOM 1718 O O . ASN A 1 216 ? -2.572 -3.944 16.421 1.00 92.44 216 ASN A O 1
ATOM 1722 N N . LYS A 1 217 ? -2.148 -6.154 16.329 1.00 89.50 217 LYS A N 1
ATOM 1723 C CA . LYS A 1 217 ? -2.992 -6.549 17.463 1.00 89.50 217 LYS A CA 1
ATOM 1724 C C . LYS A 1 217 ? -2.603 -5.837 18.752 1.00 89.50 217 LYS A C 1
ATOM 1726 O O . LYS A 1 217 ? -3.475 -5.516 19.548 1.00 89.50 217 LYS A O 1
ATOM 1731 N N . LYS A 1 218 ? -1.315 -5.527 18.943 1.00 90.25 218 LYS A N 1
ATOM 1732 C CA . LYS A 1 218 ? -0.830 -4.784 20.116 1.00 90.25 218 LYS A CA 1
ATOM 1733 C C . LYS A 1 218 ? -1.442 -3.383 20.180 1.00 90.25 218 LYS A C 1
ATOM 1735 O O . LYS A 1 218 ? -1.895 -2.961 21.242 1.00 90.25 218 LYS A O 1
ATOM 1740 N N . MET A 1 219 ? -1.468 -2.668 19.055 1.00 90.88 219 MET A N 1
ATOM 1741 C CA . MET A 1 219 ? -2.051 -1.325 18.991 1.00 90.88 219 MET A CA 1
ATOM 1742 C C . MET A 1 219 ? -3.579 -1.371 19.029 1.00 90.88 219 MET A C 1
ATOM 1744 O O . MET A 1 219 ? -4.182 -0.600 19.770 1.00 90.88 219 MET A O 1
ATOM 1748 N N . LEU A 1 220 ? -4.205 -2.316 18.322 1.00 91.62 220 LEU A N 1
ATOM 1749 C CA . LEU A 1 220 ? -5.656 -2.501 18.386 1.00 91.62 220 LEU A CA 1
ATOM 1750 C C . LEU A 1 220 ? -6.129 -2.816 19.815 1.00 91.62 220 LEU A C 1
ATOM 1752 O O . LEU A 1 220 ? -7.053 -2.176 20.310 1.00 91.62 220 LEU A O 1
ATOM 1756 N N . TYR A 1 221 ? -5.466 -3.742 20.514 1.00 90.38 221 TYR A N 1
ATOM 1757 C CA . TYR A 1 221 ? -5.776 -4.093 21.904 1.00 90.38 221 TYR A CA 1
ATOM 1758 C C . TYR A 1 221 ? -5.606 -2.900 22.854 1.00 90.38 221 TYR A C 1
ATOM 1760 O O . TYR A 1 221 ? -6.423 -2.688 23.750 1.00 90.38 221 TYR A O 1
ATOM 1768 N N . LYS A 1 222 ? -4.566 -2.082 22.640 1.00 89.94 222 LYS A N 1
ATOM 1769 C CA . LYS A 1 222 ? -4.342 -0.849 23.406 1.00 89.94 222 LYS A CA 1
ATOM 1770 C C . LYS A 1 222 ? -5.496 0.143 23.229 1.00 89.94 222 LYS A C 1
ATOM 1772 O O . LYS A 1 222 ? -5.980 0.671 24.226 1.00 89.94 222 LYS A O 1
ATOM 1777 N N . TYR A 1 223 ? -5.919 0.411 21.994 1.00 89.00 223 TYR A N 1
ATOM 1778 C CA . TYR A 1 223 ? -6.924 1.445 21.724 1.00 89.00 223 TYR A CA 1
ATOM 1779 C C . TYR A 1 223 ? -8.360 1.005 22.008 1.00 89.00 223 TYR A C 1
ATOM 1781 O O . TYR A 1 223 ? -9.135 1.800 22.525 1.00 89.00 223 TYR A O 1
ATOM 1789 N N . SER A 1 224 ? -8.676 -0.274 21.807 1.00 86.06 224 SER A N 1
ATOM 1790 C CA . SER A 1 224 ? -9.955 -0.884 22.212 1.00 86.06 224 SER A CA 1
ATOM 1791 C C . SER A 1 224 ? -10.084 -1.120 23.727 1.00 86.06 224 SER A C 1
ATOM 1793 O O . SER A 1 224 ? -10.993 -1.813 24.183 1.00 86.06 224 SER A O 1
ATOM 1795 N N . GLN A 1 225 ? -9.150 -0.591 24.528 1.00 85.06 225 GLN A N 1
ATOM 1796 C CA . GLN A 1 225 ? -9.109 -0.747 25.984 1.00 85.06 225 GLN A CA 1
ATOM 1797 C C . GLN A 1 225 ? -9.218 -2.211 26.428 1.00 85.06 225 GLN A C 1
ATOM 1799 O O . GLN A 1 225 ? -10.073 -2.565 27.242 1.00 85.06 225 GLN A O 1
ATOM 1804 N N . ALA A 1 226 ? -8.348 -3.067 25.887 1.00 80.12 226 ALA A N 1
ATOM 1805 C CA . ALA A 1 226 ? -8.387 -4.508 26.114 1.00 80.12 226 ALA A CA 1
ATOM 1806 C C . ALA A 1 226 ? -9.718 -5.148 25.677 1.00 80.12 226 ALA A C 1
ATOM 1808 O O . ALA A 1 226 ? -10.276 -5.974 26.397 1.00 80.12 226 ALA A O 1
ATOM 1809 N N . LEU A 1 227 ? -10.221 -4.746 24.502 1.00 76.56 227 LEU A N 1
ATOM 1810 C CA . LEU A 1 227 ? -11.484 -5.217 23.919 1.00 76.56 227 LEU A CA 1
ATOM 1811 C C . LEU A 1 227 ? -12.728 -4.922 24.769 1.00 76.56 227 LEU A C 1
ATOM 1813 O O . LEU A 1 227 ? -13.749 -5.572 24.584 1.00 76.56 227 LEU A O 1
ATOM 1817 N N . ARG A 1 228 ? -12.666 -3.960 25.698 1.00 79.62 228 ARG A N 1
ATOM 1818 C CA . ARG A 1 228 ? -13.863 -3.450 26.393 1.00 79.62 228 ARG A CA 1
ATOM 1819 C C . ARG A 1 228 ? -14.676 -2.512 25.510 1.00 79.62 228 ARG A C 1
ATOM 1821 O O . ARG A 1 228 ? -15.866 -2.334 25.738 1.00 79.62 228 ARG A O 1
ATOM 1828 N N . ASP A 1 229 ? -14.008 -1.904 24.541 1.00 82.50 229 ASP A N 1
ATOM 1829 C CA . ASP A 1 229 ? -14.606 -1.083 23.507 1.00 82.50 229 ASP A CA 1
ATOM 1830 C C . ASP A 1 229 ? -14.707 -1.904 22.213 1.00 82.50 229 ASP A C 1
ATOM 1832 O O . ASP A 1 229 ? -13.698 -2.217 21.571 1.00 82.50 229 ASP A O 1
ATOM 1836 N N . HIS A 1 230 ? -15.935 -2.286 21.861 1.00 82.81 230 HIS A N 1
ATOM 1837 C CA . HIS A 1 230 ? -16.241 -3.052 20.652 1.00 82.81 230 HIS A CA 1
ATOM 1838 C C . HIS A 1 230 ? -16.532 -2.161 19.436 1.00 82.81 230 HIS A C 1
ATOM 1840 O O . HIS A 1 230 ? -16.782 -2.686 18.350 1.00 82.81 230 HIS A O 1
ATOM 1846 N N . ASP A 1 231 ? -16.439 -0.834 19.568 1.00 91.44 231 ASP A N 1
ATOM 1847 C CA . ASP A 1 231 ? -16.679 0.118 18.482 1.00 91.44 231 ASP A CA 1
ATOM 1848 C C . ASP A 1 231 ? -15.439 0.294 17.596 1.00 91.44 231 ASP A C 1
ATOM 1850 O O . ASP A 1 231 ? -15.115 1.386 17.137 1.00 91.44 231 ASP A O 1
ATOM 1854 N N . TRP A 1 232 ? -14.747 -0.805 17.298 1.00 94.69 232 TRP A N 1
ATOM 1855 C CA . TRP A 1 232 ? -13.602 -0.839 16.396 1.00 94.69 232 TRP A CA 1
ATOM 1856 C C . TRP A 1 232 ? -13.880 -1.748 15.210 1.00 94.69 232 TRP A C 1
ATOM 1858 O O . TRP A 1 232 ? -14.450 -2.831 15.334 1.00 94.69 232 TRP A O 1
ATOM 1868 N N . VAL A 1 233 ? -13.424 -1.313 14.043 1.00 96.62 233 VAL A N 1
ATOM 1869 C CA . VAL A 1 233 ? -13.525 -2.064 12.793 1.00 96.62 233 VAL A CA 1
ATOM 1870 C C . VAL A 1 233 ? -12.150 -2.226 12.174 1.00 96.62 233 VAL A C 1
ATOM 1872 O O . VAL A 1 233 ? -11.316 -1.320 12.235 1.00 96.62 233 VAL A O 1
ATOM 1875 N N . ILE A 1 234 ? -11.917 -3.376 11.550 1.00 97.81 234 ILE A N 1
ATOM 1876 C CA . ILE A 1 234 ? -10.714 -3.633 10.759 1.00 97.81 234 ILE A CA 1
ATOM 1877 C C . ILE A 1 234 ? -11.088 -3.545 9.278 1.00 97.81 234 ILE A C 1
ATOM 1879 O O . ILE A 1 234 ? -12.023 -4.188 8.812 1.00 97.81 234 ILE A O 1
ATOM 1883 N N . LEU A 1 235 ? -10.332 -2.755 8.527 1.00 98.38 235 LEU A N 1
ATOM 1884 C CA . LEU A 1 235 ? -10.427 -2.605 7.083 1.00 98.38 235 LEU A CA 1
ATOM 1885 C C . LEU A 1 235 ? -9.309 -3.414 6.433 1.00 98.38 235 LEU A C 1
ATOM 1887 O O . LEU A 1 235 ? -8.125 -3.138 6.645 1.00 98.38 235 LEU A O 1
ATOM 1891 N N . LYS A 1 236 ? -9.678 -4.398 5.615 1.00 98.25 236 LYS A N 1
ATOM 1892 C CA . LYS A 1 236 ? -8.724 -5.156 4.807 1.00 98.25 236 LYS A CA 1
ATOM 1893 C C . LYS A 1 236 ? -8.496 -4.439 3.487 1.00 98.25 236 LYS A C 1
ATOM 1895 O O . LYS A 1 236 ? -9.401 -4.335 2.654 1.00 98.25 236 LYS A O 1
ATOM 1900 N N . ILE A 1 237 ? -7.276 -3.969 3.290 1.00 98.31 237 ILE A N 1
ATOM 1901 C CA . ILE A 1 237 ? -6.873 -3.159 2.149 1.00 98.31 237 ILE A CA 1
ATOM 1902 C C . ILE A 1 237 ? -6.120 -4.037 1.145 1.00 98.31 237 ILE A C 1
ATOM 1904 O O . ILE A 1 237 ? -5.222 -4.805 1.502 1.00 98.31 237 ILE A O 1
ATOM 1908 N N . LYS A 1 238 ? -6.507 -3.927 -0.126 1.00 97.31 238 LYS A N 1
ATOM 1909 C CA . LYS A 1 238 ? -5.866 -4.598 -1.264 1.00 97.31 238 LYS A CA 1
ATOM 1910 C C . LYS A 1 238 ? -4.369 -4.262 -1.316 1.00 97.31 238 LYS A C 1
ATOM 1912 O O . LYS A 1 238 ? -3.993 -3.092 -1.252 1.00 97.31 238 LYS A O 1
ATOM 1917 N N . LYS A 1 239 ? -3.507 -5.276 -1.456 1.00 96.38 239 LYS A N 1
ATOM 1918 C CA . LYS A 1 239 ? -2.040 -5.095 -1.532 1.00 96.38 239 LYS A CA 1
ATOM 1919 C C . LYS A 1 239 ? -1.601 -4.363 -2.800 1.00 96.38 239 LYS A C 1
ATOM 1921 O O . LYS A 1 239 ? -0.548 -3.730 -2.818 1.00 96.38 239 LYS A O 1
ATOM 1926 N N . GLU A 1 240 ? -2.455 -4.386 -3.818 1.00 96.62 240 GLU A N 1
ATOM 1927 C CA . GLU A 1 240 ? -2.340 -3.624 -5.055 1.00 96.62 240 GLU A CA 1
ATOM 1928 C C . GLU A 1 240 ? -2.185 -2.128 -4.784 1.00 96.62 240 GLU A C 1
ATOM 1930 O O . GLU A 1 240 ? -1.616 -1.440 -5.621 1.00 96.62 240 GLU A O 1
ATOM 1935 N N . LEU A 1 241 ? -2.617 -1.620 -3.621 1.00 97.12 241 LEU A N 1
ATOM 1936 C CA . LEU A 1 241 ? -2.352 -0.242 -3.202 1.00 97.12 241 LEU A CA 1
ATOM 1937 C C . LEU A 1 241 ? -0.857 0.109 -3.272 1.00 97.12 241 LEU A C 1
ATOM 1939 O O . LEU A 1 241 ? -0.510 1.206 -3.690 1.00 97.12 241 LEU A O 1
ATOM 1943 N N . ILE A 1 242 ? 0.021 -0.823 -2.884 1.00 96.31 242 ILE A N 1
ATOM 1944 C CA . ILE A 1 242 ? 1.474 -0.595 -2.818 1.00 96.31 242 ILE A CA 1
ATOM 1945 C C . ILE A 1 242 ? 2.253 -1.348 -3.900 1.00 96.31 242 ILE A C 1
ATOM 1947 O O . ILE A 1 242 ? 3.362 -0.955 -4.244 1.00 96.31 242 ILE A O 1
ATOM 1951 N N . SER A 1 243 ? 1.693 -2.426 -4.460 1.00 96.62 243 SER A N 1
ATOM 1952 C CA . SER A 1 243 ? 2.317 -3.150 -5.575 1.00 96.62 243 SER A CA 1
ATOM 1953 C C . SER A 1 243 ? 1.869 -2.653 -6.951 1.00 96.62 243 SER A C 1
ATOM 1955 O O . SER A 1 243 ? 2.373 -3.119 -7.969 1.00 96.62 243 SER A O 1
ATOM 1957 N N . GLY A 1 244 ? 0.900 -1.740 -7.009 1.00 96.50 244 GLY A N 1
ATOM 1958 C CA . GLY A 1 244 ? 0.165 -1.419 -8.227 1.00 96.50 244 GLY A CA 1
ATOM 1959 C C . GLY A 1 244 ? -0.632 -2.603 -8.780 1.00 96.50 244 GLY A C 1
ATOM 1960 O O . GLY A 1 244 ? -0.711 -3.669 -8.153 1.00 96.50 244 GLY A O 1
ATOM 1961 N N . PRO A 1 245 ? -1.241 -2.424 -9.958 1.00 96.44 245 PRO A N 1
ATOM 1962 C CA . PRO A 1 245 ? -2.136 -3.415 -10.521 1.00 96.44 245 PRO A CA 1
ATOM 1963 C C . PRO A 1 245 ? -1.358 -4.522 -11.254 1.00 96.44 245 PRO A C 1
ATOM 1965 O O . PRO A 1 245 ? -0.239 -4.316 -11.727 1.00 96.44 245 PRO A O 1
ATOM 1968 N N . THR A 1 246 ? -1.945 -5.716 -11.362 1.00 94.38 246 THR A N 1
ATOM 1969 C CA . THR A 1 246 ? -1.430 -6.837 -12.183 1.00 94.38 246 THR A CA 1
ATOM 1970 C C . THR A 1 246 ? -2.075 -6.902 -13.568 1.00 94.38 246 THR A C 1
ATOM 1972 O O . THR A 1 246 ? -1.649 -7.678 -14.416 1.00 94.38 246 THR A O 1
ATOM 1975 N N . GLN A 1 247 ? -3.079 -6.059 -13.806 1.00 95.19 247 GLN A N 1
ATOM 1976 C CA . GLN A 1 247 ? -3.780 -5.877 -15.073 1.00 95.19 247 GLN A CA 1
ATOM 1977 C C . GLN A 1 247 ? -3.963 -4.378 -15.343 1.00 95.19 247 GLN A C 1
ATOM 1979 O O . GLN A 1 247 ? -3.840 -3.588 -14.409 1.00 95.19 247 GLN A O 1
ATOM 1984 N N . PRO A 1 248 ? -4.236 -3.949 -16.585 1.00 96.62 248 PRO A N 1
ATOM 1985 C CA . PRO A 1 248 ? -4.543 -2.550 -16.868 1.00 96.62 248 PRO A CA 1
ATOM 1986 C C . PRO A 1 248 ? -5.618 -1.987 -15.922 1.00 96.62 248 PRO A C 1
ATOM 1988 O O . PRO A 1 248 ? -6.670 -2.603 -15.756 1.00 96.62 248 PRO A O 1
ATOM 1991 N N . SER A 1 249 ? -5.364 -0.836 -15.295 1.00 96.81 249 SER A N 1
ATOM 1992 C CA . SER A 1 249 ? -6.271 -0.242 -14.297 1.00 96.81 249 SER A CA 1
ATOM 1993 C C . SER A 1 249 ? -6.235 1.289 -14.320 1.00 96.81 249 SER A C 1
ATOM 1995 O O . SER A 1 249 ? -5.264 1.884 -14.782 1.00 96.81 249 SER A O 1
ATOM 1997 N N . PHE A 1 250 ? -7.304 1.911 -13.816 1.00 96.88 250 PHE A N 1
ATOM 1998 C CA . PHE A 1 250 ? -7.443 3.352 -13.564 1.00 96.88 250 PHE A CA 1
ATOM 1999 C C . PHE A 1 250 ? -7.532 3.669 -12.058 1.00 96.88 250 PHE A C 1
ATOM 2001 O O . PHE A 1 250 ? -7.779 4.809 -11.677 1.00 96.88 250 PHE A O 1
ATOM 2008 N N . ASP A 1 251 ? -7.352 2.667 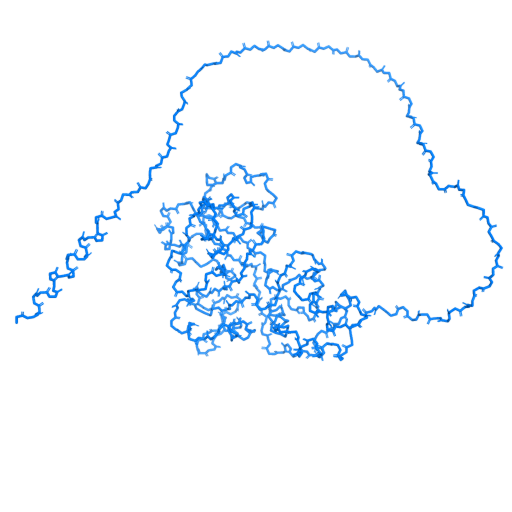-11.194 1.00 95.38 251 ASP A N 1
ATOM 2009 C CA . ASP A 1 251 ? -7.642 2.779 -9.760 1.00 95.38 251 ASP A CA 1
ATOM 2010 C C . ASP A 1 251 ? -6.511 3.450 -8.963 1.00 95.38 251 ASP A C 1
ATOM 2012 O O . ASP A 1 251 ? -6.702 3.797 -7.794 1.00 95.38 251 ASP A O 1
ATOM 2016 N N . HIS A 1 252 ? -5.331 3.608 -9.571 1.00 95.62 252 HIS A N 1
ATOM 2017 C CA . HIS A 1 252 ? -4.105 4.074 -8.923 1.00 95.62 252 HIS A CA 1
ATOM 2018 C C . HIS A 1 252 ? -3.751 5.491 -9.360 1.00 95.62 252 HIS A C 1
ATOM 2020 O O . HIS A 1 252 ? -3.336 5.710 -10.494 1.00 95.62 252 HIS A O 1
ATOM 2026 N N . GLN A 1 253 ? -3.843 6.445 -8.435 1.00 92.44 253 GLN A N 1
ATOM 2027 C CA . GLN A 1 253 ? -3.401 7.821 -8.674 1.00 92.44 253 GLN A CA 1
ATOM 2028 C C . GLN A 1 253 ? -1.901 8.015 -8.398 1.00 92.44 253 GLN A C 1
ATOM 2030 O O . GLN A 1 253 ? -1.238 8.781 -9.094 1.00 92.44 253 GLN A O 1
ATOM 2035 N N . THR A 1 254 ? -1.357 7.321 -7.396 1.00 92.31 254 THR A N 1
ATOM 2036 C CA . THR A 1 254 ? 0.044 7.457 -6.978 1.00 92.31 254 THR A CA 1
ATOM 2037 C C . THR A 1 254 ? 0.643 6.082 -6.716 1.00 92.31 254 THR A C 1
ATOM 2039 O O . THR A 1 254 ? 0.061 5.284 -5.983 1.00 92.31 254 THR A O 1
ATOM 2042 N N . LEU A 1 255 ? 1.789 5.800 -7.329 1.00 94.44 255 LEU A N 1
ATOM 2043 C CA . LEU A 1 255 ? 2.531 4.545 -7.208 1.00 94.44 255 LEU A CA 1
ATOM 2044 C C . LEU A 1 255 ? 3.968 4.770 -6.735 1.00 94.44 255 LEU A C 1
ATOM 2046 O O . LEU A 1 255 ? 4.561 3.886 -6.116 1.00 94.44 255 LEU A O 1
ATOM 2050 N N . LEU A 1 256 ? 4.540 5.937 -7.027 1.00 95.50 256 LEU A N 1
ATOM 2051 C CA . LEU A 1 256 ? 5.943 6.234 -6.791 1.00 95.50 256 LEU A CA 1
ATOM 2052 C C . LEU A 1 256 ? 6.117 6.912 -5.431 1.00 95.50 256 LEU A C 1
ATOM 2054 O O . LEU A 1 256 ? 5.442 7.884 -5.111 1.00 95.50 256 LEU A O 1
ATOM 2058 N N . ASN A 1 257 ? 7.058 6.412 -4.625 1.00 91.50 257 ASN A N 1
ATOM 2059 C CA . ASN A 1 257 ? 7.470 7.009 -3.344 1.00 91.50 257 ASN A CA 1
ATOM 2060 C C . ASN A 1 257 ? 6.339 7.241 -2.318 1.00 91.50 257 ASN A C 1
ATOM 2062 O O . ASN 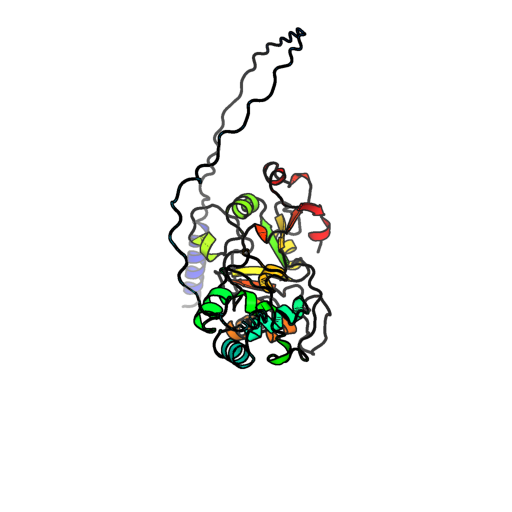A 1 257 ? 6.511 8.002 -1.369 1.00 91.50 257 ASN A O 1
ATOM 2066 N N . GLN A 1 258 ? 5.195 6.566 -2.445 1.00 93.12 258 GLN A N 1
ATOM 2067 C CA . GLN A 1 258 ? 4.067 6.797 -1.538 1.00 93.12 258 GLN A CA 1
ATOM 2068 C C . GLN A 1 258 ? 4.182 6.034 -0.213 1.00 93.12 258 GLN A C 1
ATOM 2070 O O . GLN A 1 258 ? 3.538 6.381 0.774 1.00 93.12 258 GLN A O 1
ATOM 2075 N N . THR A 1 259 ? 5.002 4.989 -0.163 1.00 96.75 259 THR A N 1
ATOM 2076 C CA . THR A 1 259 ? 5.093 4.078 0.981 1.00 96.75 259 THR A CA 1
ATOM 2077 C C . THR A 1 259 ? 6.364 4.296 1.777 1.00 96.75 259 THR A C 1
ATOM 2079 O O . THR A 1 259 ? 7.456 4.177 1.229 1.00 96.75 259 THR A O 1
ATOM 2082 N N . VAL A 1 260 ? 6.233 4.523 3.083 1.00 97.81 260 VAL A N 1
ATOM 2083 C CA . VAL A 1 260 ? 7.370 4.571 4.007 1.00 97.81 260 VAL A CA 1
ATOM 2084 C C . VAL A 1 260 ? 7.344 3.334 4.906 1.00 97.81 260 VAL A C 1
ATOM 2086 O O . VAL A 1 260 ? 6.449 3.176 5.739 1.00 97.81 260 VAL A O 1
ATOM 2089 N N . PHE A 1 261 ? 8.320 2.446 4.734 1.00 98.06 261 PHE A N 1
ATOM 2090 C CA . PHE A 1 261 ? 8.411 1.170 5.441 1.00 98.06 261 PHE A CA 1
ATOM 2091 C C . PHE A 1 261 ? 9.057 1.339 6.819 1.00 98.06 261 PHE A C 1
ATOM 2093 O O . PHE A 1 261 ? 10.144 1.908 6.952 1.00 98.06 261 PHE A O 1
ATOM 2100 N N . CYS A 1 262 ? 8.394 0.829 7.857 1.00 97.50 262 CYS A N 1
ATOM 2101 C CA . CYS A 1 262 ? 8.890 0.834 9.230 1.00 97.50 262 CYS A CA 1
ATOM 2102 C C . CYS A 1 262 ? 9.048 -0.613 9.705 1.00 97.50 262 CYS A C 1
ATOM 2104 O O . CYS A 1 262 ? 8.063 -1.310 9.927 1.00 97.50 262 CYS A O 1
ATOM 2106 N N . HIS A 1 263 ? 10.293 -1.069 9.866 1.00 95.50 263 HIS A N 1
ATOM 2107 C CA . HIS A 1 263 ? 10.604 -2.449 10.274 1.00 95.50 263 HIS A CA 1
ATOM 2108 C C . HIS A 1 263 ? 10.259 -2.764 11.744 1.00 95.50 263 HIS A C 1
ATOM 2110 O O . HIS A 1 263 ? 10.338 -3.910 12.168 1.00 95.50 263 HIS A O 1
ATOM 2116 N N . SER A 1 264 ? 9.900 -1.744 12.523 1.00 94.62 264 SER A N 1
ATOM 2117 C CA . SER A 1 264 ? 9.406 -1.817 13.901 1.00 94.62 264 SER A CA 1
ATOM 2118 C C . SER A 1 264 ? 8.481 -0.618 14.147 1.00 94.62 264 SER A C 1
ATOM 2120 O O . SER A 1 264 ? 8.126 0.089 13.199 1.00 94.62 264 SER A O 1
ATOM 2122 N N . ASN A 1 265 ? 8.113 -0.353 15.403 1.00 94.31 265 ASN A N 1
ATOM 2123 C CA . ASN A 1 265 ? 7.311 0.815 15.779 1.00 94.31 265 ASN A CA 1
ATOM 2124 C C . ASN A 1 265 ? 7.853 2.112 15.140 1.00 94.31 265 ASN A C 1
ATOM 2126 O O . ASN A 1 265 ? 8.983 2.526 15.425 1.00 94.31 265 ASN A O 1
ATOM 2130 N N . ALA A 1 266 ? 7.026 2.780 14.331 1.00 93.44 266 ALA A N 1
ATOM 2131 C CA . ALA A 1 266 ? 7.409 3.981 13.595 1.00 93.44 266 ALA A CA 1
ATOM 2132 C C . ALA A 1 266 ? 7.830 5.160 14.483 1.00 93.44 266 ALA A C 1
ATOM 2134 O O . ALA A 1 266 ? 8.619 6.004 14.058 1.00 93.44 266 ALA A O 1
ATOM 2135 N N . ALA A 1 267 ? 7.343 5.213 15.725 1.00 93.06 267 ALA A N 1
ATOM 2136 C CA . ALA A 1 267 ? 7.715 6.239 16.693 1.00 93.06 267 ALA A CA 1
ATOM 2137 C C . ALA A 1 267 ? 9.029 5.933 17.439 1.00 93.06 267 ALA A C 1
ATOM 2139 O O . ALA A 1 267 ? 9.505 6.775 18.208 1.00 93.06 267 ALA A O 1
ATOM 2140 N N . SER A 1 268 ? 9.619 4.747 17.246 1.00 94.38 268 SER A N 1
ATOM 2141 C CA . SER A 1 268 ? 10.888 4.383 17.882 1.00 94.38 268 SER A CA 1
ATOM 2142 C C . SER A 1 268 ? 12.031 5.276 17.393 1.00 94.38 268 SER A C 1
ATOM 2144 O O . SER A 1 268 ? 12.062 5.707 16.240 1.00 94.38 268 SER A O 1
ATOM 2146 N N . SER A 1 269 ? 13.003 5.551 18.265 1.00 92.19 269 SER A N 1
ATOM 2147 C CA . SER A 1 269 ? 14.183 6.347 17.901 1.00 92.19 269 SER A CA 1
ATOM 2148 C C . SER A 1 269 ? 14.981 5.713 16.760 1.00 92.19 269 SER A C 1
ATOM 2150 O O . SER A 1 269 ? 15.471 6.437 15.899 1.00 92.19 269 SER A O 1
ATOM 2152 N N . GLY A 1 270 ? 15.060 4.378 16.730 1.00 93.00 270 GLY A N 1
ATOM 2153 C CA . GLY A 1 270 ? 15.738 3.620 15.678 1.00 93.00 270 GLY A CA 1
ATOM 2154 C C . GLY A 1 270 ? 15.095 3.785 14.302 1.00 93.00 270 GLY A C 1
ATOM 2155 O O . GLY A 1 270 ? 15.810 3.949 13.325 1.00 93.00 270 GLY A O 1
ATOM 2156 N N . VAL A 1 271 ? 13.760 3.814 14.212 1.00 94.38 271 VAL A N 1
ATOM 2157 C CA . VAL A 1 271 ? 13.076 4.056 12.929 1.00 94.38 271 VAL A CA 1
ATOM 2158 C C . VAL A 1 271 ? 13.110 5.538 12.556 1.00 94.38 271 VAL A C 1
ATOM 2160 O O . VAL A 1 271 ? 13.332 5.875 11.395 1.00 94.38 271 VAL A O 1
ATOM 2163 N N . ARG A 1 272 ? 12.923 6.438 13.529 1.00 93.56 272 ARG A N 1
ATOM 2164 C CA . ARG A 1 272 ? 12.892 7.893 13.298 1.00 93.56 272 ARG A CA 1
ATOM 2165 C C . ARG A 1 272 ? 14.234 8.480 12.868 1.00 93.56 272 ARG A C 1
ATOM 2167 O O . ARG A 1 272 ? 14.239 9.538 12.247 1.00 93.56 272 ARG A O 1
ATOM 2174 N N . SER A 1 273 ? 15.351 7.836 13.202 1.00 94.56 273 SER A N 1
ATOM 2175 C CA . SER A 1 273 ? 16.679 8.261 12.748 1.00 94.56 273 SER A CA 1
ATOM 2176 C C . SER A 1 273 ? 16.954 7.908 11.281 1.00 94.56 273 SER A C 1
ATOM 2178 O O . SER A 1 273 ? 17.858 8.488 10.682 1.00 94.56 273 SER A O 1
ATOM 2180 N N . ILE A 1 274 ? 16.174 6.998 10.682 1.00 96.38 274 ILE A N 1
ATOM 2181 C CA . ILE A 1 274 ? 16.277 6.638 9.266 1.00 96.38 274 ILE A CA 1
ATOM 2182 C C . ILE A 1 274 ? 15.441 7.621 8.440 1.00 96.38 274 ILE A C 1
ATOM 2184 O O . ILE A 1 274 ? 14.234 7.785 8.661 1.00 96.38 274 ILE A O 1
ATOM 2188 N N . SER A 1 275 ? 16.077 8.253 7.450 1.00 96.44 275 SER A N 1
ATOM 2189 C CA . SER A 1 275 ? 15.411 9.227 6.584 1.00 96.44 275 SER A CA 1
ATOM 2190 C C . SER A 1 275 ? 14.227 8.612 5.828 1.00 96.44 275 SER A C 1
ATOM 2192 O O . SER A 1 275 ? 14.168 7.399 5.594 1.00 96.44 275 SER A O 1
ATOM 2194 N N . VAL A 1 276 ? 13.264 9.453 5.446 1.00 96.25 276 VAL A N 1
ATOM 2195 C CA . VAL A 1 276 ? 12.076 9.013 4.698 1.00 96.25 276 VAL A CA 1
ATOM 2196 C C . VAL A 1 276 ? 12.484 8.375 3.371 1.00 96.25 276 VAL A C 1
ATOM 2198 O O . VAL A 1 276 ? 11.986 7.305 3.036 1.00 96.25 276 VAL A O 1
ATOM 2201 N N . GLU A 1 277 ? 13.464 8.959 2.682 1.00 96.31 277 GLU A N 1
ATOM 2202 C CA . GLU A 1 277 ? 13.963 8.487 1.389 1.00 96.31 277 GLU A CA 1
ATOM 2203 C C . GLU A 1 277 ? 14.571 7.086 1.495 1.00 96.31 277 GLU A C 1
ATOM 2205 O O . GLU A 1 277 ? 14.396 6.265 0.602 1.00 96.31 277 GLU A O 1
ATOM 2210 N N . GLN A 1 278 ? 15.275 6.777 2.590 1.00 97.75 278 GLN A N 1
ATOM 2211 C CA . GLN A 1 278 ? 15.798 5.425 2.818 1.00 97.75 278 GLN A CA 1
ATOM 2212 C C . GLN A 1 278 ? 14.677 4.443 3.161 1.00 97.75 278 GLN A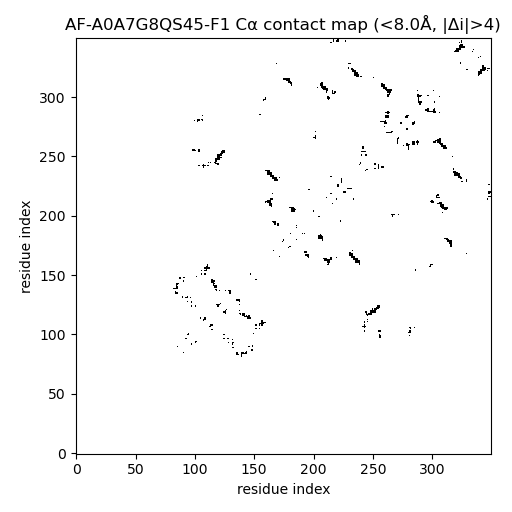 C 1
ATOM 2214 O O . GLN A 1 278 ? 14.699 3.304 2.700 1.00 97.75 278 GLN A O 1
ATOM 2219 N N . ARG A 1 279 ? 13.671 4.886 3.924 1.00 97.81 279 ARG A N 1
ATOM 2220 C CA . ARG A 1 279 ? 12.501 4.071 4.276 1.00 97.81 279 ARG A CA 1
ATOM 2221 C C . ARG A 1 279 ? 11.518 3.865 3.120 1.00 97.81 279 ARG A C 1
ATOM 2223 O O . ARG A 1 279 ? 10.658 3.002 3.232 1.00 97.81 279 ARG A O 1
ATOM 2230 N N . GLN A 1 280 ? 11.645 4.597 2.016 1.00 97.38 280 GLN A N 1
ATOM 2231 C CA . GLN A 1 280 ? 10.882 4.375 0.779 1.00 97.38 280 GLN A CA 1
ATOM 2232 C C . GLN A 1 280 ? 11.508 3.315 -0.140 1.00 97.38 280 GLN A C 1
ATOM 2234 O O . GLN A 1 280 ? 10.876 2.888 -1.105 1.00 97.38 280 GLN A O 1
ATOM 2239 N N . LYS A 1 281 ? 12.738 2.870 0.143 1.00 97.56 281 LYS A N 1
ATOM 2240 C CA . LYS A 1 281 ? 13.441 1.898 -0.700 1.00 97.56 281 LYS A CA 1
ATOM 2241 C C . LYS A 1 281 ? 12.964 0.470 -0.484 1.00 97.56 281 LYS A C 1
ATOM 2243 O O . LYS A 1 281 ? 12.547 0.089 0.612 1.00 97.56 281 LYS A O 1
ATOM 2248 N N . HIS A 1 282 ? 13.157 -0.367 -1.500 1.00 97.31 282 HIS A N 1
ATOM 2249 C CA . HIS A 1 282 ? 12.830 -1.792 -1.422 1.00 97.31 282 HIS A CA 1
ATOM 2250 C C . HIS A 1 282 ? 13.619 -2.526 -0.324 1.00 97.31 282 HIS A C 1
ATOM 2252 O O . HIS A 1 282 ? 13.115 -3.496 0.242 1.00 97.31 282 HIS A O 1
ATOM 2258 N N . GLN A 1 283 ? 14.835 -2.075 0.026 1.00 97.12 283 GLN A N 1
ATOM 2259 C CA . GLN A 1 283 ? 15.575 -2.671 1.144 1.00 97.12 283 GLN A CA 1
ATOM 2260 C C . GLN A 1 283 ? 14.864 -2.447 2.482 1.00 97.12 283 GLN A C 1
ATOM 2262 O O . GLN A 1 283 ? 14.874 -3.344 3.320 1.00 97.12 283 GLN A O 1
ATOM 2267 N N . ALA A 1 284 ? 14.212 -1.297 2.680 1.00 97.56 284 ALA A N 1
ATOM 2268 C CA . ALA A 1 284 ? 13.444 -1.036 3.894 1.00 97.56 284 ALA A CA 1
ATOM 2269 C C . ALA A 1 284 ? 12.199 -1.930 3.974 1.00 97.56 284 ALA A C 1
ATOM 2271 O O . ALA A 1 284 ? 11.891 -2.437 5.050 1.00 97.56 284 ALA A O 1
ATOM 2272 N N . PHE A 1 285 ? 11.544 -2.204 2.839 1.00 97.62 285 PHE A N 1
ATOM 2273 C CA . PHE A 1 285 ? 10.489 -3.218 2.760 1.00 97.62 285 PHE A CA 1
ATOM 2274 C C . PHE A 1 285 ? 11.013 -4.610 3.147 1.00 97.62 285 PHE A C 1
ATOM 2276 O O . PHE A 1 285 ? 10.410 -5.279 3.982 1.00 97.62 285 PHE A O 1
ATOM 2283 N N . GLN A 1 286 ? 12.157 -5.042 2.601 1.00 96.69 286 GLN A N 1
ATOM 2284 C CA . GLN A 1 286 ? 12.756 -6.340 2.949 1.00 96.69 286 GLN A CA 1
ATOM 2285 C C . GLN A 1 286 ? 13.143 -6.429 4.427 1.00 96.69 286 GLN A C 1
ATOM 2287 O O . GLN A 1 286 ? 12.929 -7.466 5.053 1.00 96.69 286 GLN A O 1
ATOM 2292 N N . ALA A 1 287 ? 13.664 -5.339 4.993 1.00 96.12 287 ALA A N 1
ATOM 2293 C CA . ALA A 1 287 ? 14.062 -5.261 6.393 1.00 96.12 287 ALA A CA 1
ATOM 2294 C C . ALA A 1 287 ? 12.887 -5.444 7.366 1.00 96.12 287 ALA A C 1
ATOM 2296 O O . ALA A 1 287 ? 13.113 -5.846 8.501 1.00 96.12 287 ALA A O 1
ATOM 2297 N N . MET A 1 288 ? 11.634 -5.226 6.938 1.00 96.38 288 MET A N 1
ATOM 2298 C CA . MET A 1 288 ? 10.461 -5.522 7.773 1.00 96.38 288 MET A CA 1
ATOM 2299 C C . MET A 1 288 ? 10.355 -7.009 8.145 1.00 96.38 288 MET A C 1
ATOM 2301 O O . MET A 1 288 ? 9.718 -7.330 9.142 1.00 96.38 288 MET A O 1
ATOM 2305 N N . PHE A 1 289 ? 10.964 -7.906 7.364 1.00 96.06 289 PHE A N 1
ATOM 2306 C CA . PHE A 1 289 ? 10.895 -9.366 7.517 1.00 96.06 289 PHE A CA 1
ATOM 2307 C C . PHE A 1 289 ? 12.182 -9.975 8.085 1.00 96.06 289 PHE A C 1
ATOM 2309 O O . PHE A 1 289 ? 12.363 -11.191 8.032 1.00 96.06 289 PHE A O 1
ATOM 2316 N N . SER A 1 290 ? 13.095 -9.139 8.580 1.00 93.75 290 SER A N 1
ATOM 2317 C CA . SER A 1 290 ? 14.390 -9.578 9.085 1.00 93.75 290 SER A CA 1
ATOM 2318 C C . SER A 1 290 ? 14.628 -9.067 10.499 1.00 93.75 290 SER A C 1
ATOM 2320 O O . SER A 1 290 ? 14.304 -7.925 10.826 1.00 93.75 290 SER A O 1
ATOM 2322 N N . SER A 1 291 ? 15.245 -9.897 11.333 1.00 90.25 291 SER A N 1
ATOM 2323 C CA . SER A 1 291 ? 15.768 -9.479 12.630 1.00 90.25 291 SER A CA 1
ATOM 2324 C C . SER A 1 291 ? 17.015 -8.597 12.475 1.00 90.25 291 SER A C 1
ATOM 2326 O O . SER A 1 291 ? 17.632 -8.522 11.410 1.00 90.25 291 SER A O 1
ATOM 2328 N N . ASN A 1 292 ? 17.481 -8.021 13.587 1.00 82.19 292 ASN A N 1
ATOM 2329 C CA . ASN A 1 292 ? 18.783 -7.343 13.642 1.00 82.19 292 ASN A CA 1
ATOM 2330 C C . ASN A 1 292 ? 19.976 -8.295 13.390 1.00 82.19 292 ASN A C 1
ATOM 2332 O O . ASN A 1 292 ? 21.062 -7.832 13.055 1.00 82.19 292 ASN A O 1
ATOM 2336 N N . THR A 1 293 ? 19.787 -9.609 13.557 1.00 85.38 293 THR A N 1
ATOM 2337 C CA . THR A 1 293 ? 20.764 -10.672 13.247 1.00 85.38 293 THR A CA 1
ATOM 2338 C C . THR A 1 293 ? 20.585 -11.246 11.834 1.00 85.38 293 THR A C 1
ATOM 2340 O O . THR A 1 293 ? 21.263 -12.207 11.480 1.00 85.38 293 THR A O 1
ATOM 2343 N N . ASN A 1 294 ? 19.726 -10.637 11.003 1.00 84.12 294 ASN A N 1
ATOM 2344 C CA . ASN A 1 294 ? 19.340 -11.091 9.660 1.00 84.12 294 ASN A CA 1
ATOM 2345 C C . ASN A 1 294 ? 18.601 -12.441 9.623 1.00 84.12 294 ASN A C 1
ATOM 2347 O O . ASN A 1 294 ? 18.608 -13.128 8.599 1.00 84.12 294 ASN A O 1
ATOM 2351 N N . GLU A 1 295 ? 17.936 -12.815 10.715 1.00 90.12 295 GLU A N 1
ATOM 2352 C CA . GLU A 1 295 ? 17.012 -13.952 10.726 1.00 90.12 295 GLU A CA 1
ATOM 2353 C C . GLU A 1 295 ? 15.726 -13.579 9.990 1.00 90.12 295 GLU A C 1
ATOM 2355 O O . GLU A 1 295 ? 15.144 -12.529 10.248 1.00 90.12 295 GLU A O 1
ATOM 2360 N N . ASP A 1 296 ? 15.286 -14.435 9.071 1.00 91.56 296 ASP A N 1
ATOM 2361 C CA . ASP A 1 296 ? 14.127 -14.189 8.213 1.00 91.56 296 ASP A CA 1
ATOM 2362 C C . ASP A 1 296 ? 12.844 -14.731 8.868 1.00 91.56 296 ASP A C 1
ATOM 2364 O O . ASP A 1 296 ? 12.769 -15.918 9.193 1.00 91.56 296 ASP A O 1
ATOM 2368 N N . SER A 1 297 ? 11.824 -13.886 9.042 1.00 91.88 297 SER A N 1
ATOM 2369 C CA . SER A 1 297 ? 10.512 -14.274 9.593 1.00 91.88 297 SER A CA 1
ATOM 2370 C C . SER A 1 297 ? 9.534 -14.831 8.546 1.00 91.88 297 SER A C 1
ATOM 2372 O O . SER A 1 297 ? 8.357 -15.061 8.842 1.00 91.88 297 SER A O 1
ATOM 2374 N N . GLY A 1 298 ? 9.993 -15.058 7.313 1.00 91.75 298 GLY A N 1
ATOM 2375 C CA . GLY A 1 298 ? 9.185 -15.555 6.205 1.00 91.75 298 GLY A CA 1
ATOM 2376 C C . GLY A 1 298 ? 8.269 -14.472 5.636 1.00 91.75 298 GLY A C 1
ATOM 2377 O O . GLY A 1 298 ? 8.726 -13.430 5.171 1.00 91.75 298 GLY A O 1
ATOM 2378 N N . ASP A 1 299 ? 6.962 -14.724 5.636 1.00 91.62 299 ASP A N 1
ATOM 2379 C CA . ASP A 1 299 ? 5.966 -13.840 5.008 1.00 91.62 299 ASP A CA 1
ATOM 2380 C C . ASP A 1 299 ? 5.321 -12.839 5.974 1.00 91.62 299 ASP A C 1
ATOM 2382 O O . ASP A 1 299 ? 4.472 -12.038 5.576 1.00 91.62 299 ASP A O 1
ATOM 2386 N N . ARG A 1 300 ? 5.698 -12.880 7.255 1.00 91.00 300 ARG A N 1
ATOM 2387 C CA . ARG A 1 300 ? 5.200 -11.958 8.279 1.00 91.00 300 ARG A CA 1
ATOM 2388 C C . ARG A 1 300 ? 6.301 -10.995 8.689 1.00 91.00 300 ARG A C 1
ATOM 2390 O O . ARG A 1 300 ? 7.448 -11.436 8.770 1.00 91.00 300 ARG A O 1
ATOM 2397 N N . PRO A 1 301 ? 5.982 -9.723 8.981 1.00 93.69 301 PRO A N 1
ATOM 2398 C CA . PRO A 1 301 ? 6.961 -8.832 9.577 1.00 93.69 301 PRO A CA 1
ATOM 2399 C C . PRO A 1 301 ? 7.561 -9.440 10.849 1.00 93.69 301 PRO A C 1
ATOM 2401 O O . PRO A 1 301 ? 6.862 -10.129 11.595 1.00 93.69 301 PRO A O 1
ATOM 2404 N N . TYR A 1 302 ? 8.849 -9.197 11.078 1.00 93.69 302 TYR A N 1
ATOM 2405 C CA . TYR A 1 302 ? 9.569 -9.743 12.226 1.00 93.69 302 TYR A CA 1
ATOM 2406 C C . TYR A 1 302 ? 9.065 -9.121 13.537 1.00 93.69 302 TYR A C 1
ATOM 2408 O O . TYR A 1 302 ? 8.822 -9.820 14.519 1.00 93.69 302 TYR A O 1
ATOM 2416 N N . ASP A 1 303 ? 8.858 -7.801 13.542 1.00 93.62 303 ASP A N 1
ATOM 2417 C CA . ASP A 1 303 ? 8.220 -7.076 14.642 1.00 93.62 303 ASP A CA 1
ATOM 2418 C C . ASP A 1 303 ? 6.714 -6.925 14.373 1.00 93.62 303 ASP A C 1
ATOM 2420 O O . ASP A 1 303 ? 6.302 -6.403 13.337 1.00 93.62 303 ASP A O 1
ATOM 2424 N N . ILE A 1 304 ? 5.875 -7.316 15.336 1.00 90.00 304 ILE A N 1
ATOM 2425 C CA . ILE A 1 304 ? 4.412 -7.154 15.273 1.00 90.00 304 ILE A CA 1
ATOM 2426 C C . ILE A 1 304 ? 3.967 -5.683 15.169 1.00 90.00 304 ILE A C 1
ATOM 2428 O O . ILE A 1 304 ? 2.835 -5.398 14.780 1.00 90.00 304 ILE A O 1
ATOM 2432 N N . GLN A 1 305 ? 4.839 -4.744 15.547 1.00 92.62 305 GLN A N 1
ATOM 2433 C CA . GLN A 1 305 ? 4.612 -3.307 15.422 1.00 92.62 305 GLN A CA 1
ATOM 2434 C C . GLN A 1 305 ? 5.154 -2.708 14.121 1.00 92.62 305 GLN A C 1
ATOM 2436 O O . GLN A 1 305 ? 5.017 -1.499 13.937 1.00 92.62 305 GLN A O 1
ATOM 2441 N N . ALA A 1 306 ? 5.767 -3.508 13.244 1.00 95.00 306 ALA A N 1
ATOM 2442 C CA . ALA A 1 306 ? 6.147 -3.055 11.915 1.00 95.00 306 ALA A CA 1
ATOM 2443 C C . ALA A 1 306 ? 4.903 -2.607 11.135 1.00 95.00 306 ALA A C 1
ATOM 2445 O O . ALA A 1 306 ? 3.852 -3.254 11.157 1.00 95.00 306 ALA A O 1
ATOM 2446 N N . GLU A 1 307 ? 5.025 -1.490 10.431 1.00 96.06 307 GLU A N 1
ATOM 2447 C CA . GLU A 1 307 ? 3.918 -0.894 9.693 1.00 96.06 307 GLU A CA 1
ATOM 2448 C C . GLU A 1 307 ? 4.404 -0.150 8.451 1.00 96.06 307 GLU A C 1
ATOM 2450 O O . GLU A 1 307 ? 5.585 0.169 8.289 1.00 96.06 307 GLU A O 1
ATOM 2455 N N . ILE A 1 308 ? 3.464 0.116 7.555 1.00 97.50 308 ILE A N 1
ATOM 2456 C CA . ILE A 1 308 ? 3.653 0.975 6.396 1.00 97.50 308 ILE A CA 1
ATOM 2457 C C . ILE A 1 308 ? 2.948 2.286 6.697 1.00 97.50 308 ILE A C 1
ATOM 2459 O O . ILE A 1 308 ? 1.763 2.304 7.026 1.00 97.50 308 ILE A O 1
ATOM 2463 N N . LEU A 1 309 ? 3.670 3.387 6.542 1.00 97.69 309 LEU A N 1
ATOM 2464 C CA . LEU A 1 309 ? 3.085 4.717 6.545 1.00 97.69 309 LEU A CA 1
ATOM 2465 C C . LEU A 1 309 ? 2.843 5.093 5.087 1.00 97.69 309 LEU A C 1
ATOM 2467 O O . LEU A 1 309 ? 3.760 5.497 4.373 1.00 97.69 309 LEU A O 1
ATOM 2471 N N . TYR A 1 310 ? 1.610 4.869 4.636 1.00 97.69 310 TYR A N 1
ATOM 2472 C CA . TYR A 1 310 ? 1.173 5.193 3.283 1.00 97.69 310 TYR A CA 1
ATOM 2473 C C . TYR A 1 310 ? 0.832 6.677 3.221 1.00 97.69 310 TYR A C 1
ATOM 2475 O O . TYR A 1 310 ? -0.118 7.117 3.865 1.00 97.69 310 TYR A O 1
ATOM 2483 N N . CYS A 1 311 ? 1.630 7.466 2.513 1.00 96.31 311 CYS A N 1
ATOM 2484 C CA . CYS A 1 311 ? 1.385 8.890 2.347 1.00 96.31 311 CYS A CA 1
ATOM 2485 C C . CYS A 1 311 ? 0.084 9.110 1.554 1.00 96.31 311 CYS A C 1
ATOM 2487 O O . CYS A 1 311 ? -0.245 8.335 0.664 1.00 96.31 311 CYS A O 1
ATOM 2489 N N . GLY A 1 312 ? -0.672 10.165 1.844 1.00 94.69 312 GLY A N 1
ATOM 2490 C CA . GLY A 1 312 ? -1.914 10.473 1.120 1.00 94.69 312 GLY A CA 1
ATOM 2491 C C . GLY A 1 312 ? -3.111 9.565 1.442 1.00 94.69 312 GLY A C 1
ATOM 2492 O O . GLY A 1 312 ? -3.030 8.635 2.242 1.00 94.69 312 GLY A O 1
ATOM 2493 N N . ALA A 1 313 ? -4.259 9.899 0.847 1.00 95.75 313 ALA A N 1
ATOM 2494 C CA . ALA A 1 313 ? -5.526 9.211 1.084 1.00 95.75 313 ALA A CA 1
ATOM 2495 C C . ALA A 1 313 ? -5.585 7.844 0.386 1.00 95.75 313 ALA A C 1
ATOM 2497 O O . ALA A 1 313 ? -4.987 7.646 -0.672 1.00 95.75 313 ALA A O 1
ATOM 2498 N N . ILE A 1 314 ? -6.363 6.919 0.950 1.00 97.56 314 ILE A N 1
ATOM 2499 C CA . ILE A 1 314 ? -6.646 5.612 0.344 1.00 97.56 314 ILE A CA 1
ATOM 2500 C C . ILE A 1 314 ? -8.093 5.608 -0.154 1.00 97.56 314 ILE A C 1
ATOM 2502 O O . ILE A 1 314 ? -9.015 5.695 0.665 1.00 97.56 314 ILE A O 1
ATOM 2506 N N . PRO A 1 315 ? -8.322 5.474 -1.469 1.00 96.81 315 PRO A N 1
ATOM 2507 C CA . PRO A 1 315 ? -9.670 5.390 -2.008 1.00 96.81 315 PRO A CA 1
ATOM 2508 C C . PRO A 1 315 ? -10.463 4.187 -1.488 1.00 96.81 315 PRO A C 1
ATOM 2510 O O . PRO A 1 315 ? -9.916 3.103 -1.267 1.00 96.81 315 PRO A O 1
ATOM 2513 N N . VAL A 1 316 ? -11.782 4.355 -1.364 1.00 97.06 316 VAL A N 1
ATOM 2514 C CA . VAL A 1 316 ? -12.689 3.335 -0.809 1.00 97.06 316 VAL A CA 1
ATOM 2515 C C . VAL A 1 316 ? -12.638 2.003 -1.570 1.00 97.06 316 VAL A C 1
ATOM 2517 O O . VAL A 1 316 ? -12.744 0.946 -0.957 1.00 97.06 316 VAL A O 1
ATOM 2520 N N . TRP A 1 317 ? -12.391 2.013 -2.884 1.00 96.06 317 TRP A N 1
ATOM 2521 C CA . TRP A 1 317 ? -12.324 0.796 -3.708 1.00 96.06 317 TRP A CA 1
ATOM 2522 C C . TRP A 1 317 ? -11.106 -0.101 -3.422 1.00 96.06 317 TRP A C 1
ATOM 2524 O O . TRP A 1 317 ? -11.073 -1.256 -3.869 1.00 96.06 317 TRP A O 1
ATOM 2534 N N . PHE A 1 318 ? -10.119 0.379 -2.656 1.00 97.44 318 PHE A N 1
ATOM 2535 C CA . PHE A 1 318 ? -9.053 -0.469 -2.114 1.00 97.44 318 PHE A CA 1
ATOM 2536 C C . PHE A 1 318 ? -9.484 -1.256 -0.870 1.00 97.44 318 PHE A C 1
ATOM 2538 O O . PHE A 1 318 ? -8.814 -2.229 -0.518 1.00 97.44 318 PHE A O 1
ATOM 2545 N N . ILE A 1 319 ? -10.598 -0.896 -0.225 1.00 98.25 319 ILE A N 1
ATOM 2546 C CA . ILE A 1 319 ? -11.170 -1.661 0.886 1.00 98.25 319 ILE A CA 1
ATOM 2547 C C . ILE A 1 319 ? -11.867 -2.892 0.302 1.00 98.25 319 ILE A C 1
ATOM 2549 O O . ILE A 1 319 ? -12.865 -2.795 -0.406 1.00 98.25 319 ILE A O 1
ATOM 2553 N N . SER A 1 320 ? -11.313 -4.067 0.583 1.00 97.38 320 SER A N 1
ATOM 2554 C CA . SER A 1 320 ? -11.849 -5.351 0.114 1.00 97.38 320 SER A CA 1
ATOM 2555 C C . SER A 1 320 ? -12.839 -5.969 1.096 1.00 97.38 320 SER A C 1
ATOM 2557 O O . SER A 1 320 ? -13.824 -6.578 0.680 1.00 97.38 320 SER A O 1
ATOM 2559 N N . GLU A 1 321 ? -12.582 -5.814 2.396 1.00 98.19 321 GLU A N 1
ATOM 2560 C CA . GLU A 1 321 ? -13.396 -6.388 3.464 1.00 98.19 321 GLU A CA 1
ATOM 2561 C C . GLU A 1 321 ? -13.454 -5.422 4.653 1.00 98.19 321 GLU A C 1
ATOM 2563 O O . GLU A 1 321 ? -12.471 -4.735 4.952 1.00 98.19 321 GLU A O 1
ATOM 2568 N N . VAL A 1 322 ? -14.592 -5.403 5.348 1.00 98.38 322 VAL A N 1
ATOM 2569 C CA . VAL A 1 322 ? -14.747 -4.762 6.660 1.00 98.38 322 VAL A CA 1
ATOM 2570 C C . VAL A 1 322 ? -15.049 -5.850 7.678 1.00 98.38 322 VAL A C 1
ATOM 2572 O O . VAL A 1 322 ? -16.018 -6.594 7.525 1.00 98.38 322 VAL A O 1
ATOM 2575 N N . ILE A 1 323 ? -14.204 -5.948 8.698 1.00 97.81 323 ILE A N 1
ATOM 2576 C CA . ILE A 1 323 ? -14.261 -6.981 9.726 1.00 97.81 323 ILE A CA 1
ATOM 2577 C C . ILE A 1 323 ? -14.727 -6.341 11.033 1.00 97.81 323 ILE A C 1
ATOM 2579 O O . ILE A 1 323 ? -14.133 -5.371 11.513 1.00 97.81 323 ILE A O 1
ATOM 2583 N N . PHE A 1 324 ? -15.788 -6.906 11.596 1.00 96.81 324 PHE A N 1
ATOM 2584 C CA . PHE A 1 324 ? -16.427 -6.482 12.834 1.00 96.81 324 PHE A CA 1
ATOM 2585 C C . PHE A 1 324 ? -16.188 -7.499 13.941 1.00 96.81 324 PHE A C 1
ATOM 2587 O O . PHE A 1 324 ? -16.085 -8.701 13.678 1.00 96.81 324 PHE A O 1
ATOM 2594 N N . TYR A 1 325 ? -16.146 -7.009 15.179 1.00 93.81 325 TYR A N 1
ATOM 2595 C CA . TYR A 1 325 ? -16.078 -7.864 16.356 1.00 93.81 325 TYR A CA 1
ATOM 2596 C C . TYR A 1 325 ? -17.375 -8.667 16.526 1.00 93.81 325 TYR A C 1
ATOM 2598 O O . TYR A 1 325 ? -17.330 -9.889 16.597 1.00 93.81 325 TYR A O 1
ATOM 2606 N N . SER A 1 326 ? -18.533 -7.999 16.516 1.00 93.88 326 SER A N 1
ATOM 2607 C CA . SER A 1 326 ? -19.854 -8.625 16.644 1.00 93.88 326 SER A CA 1
ATOM 2608 C C . SER A 1 326 ? -20.802 -8.177 15.528 1.00 93.88 326 SER A C 1
ATOM 2610 O O . SER A 1 326 ? -20.630 -7.122 14.912 1.00 93.88 326 SER A O 1
ATOM 2612 N N . ALA A 1 327 ? -21.827 -8.988 15.256 1.00 94.50 327 ALA A N 1
ATOM 2613 C CA . ALA A 1 327 ? -22.835 -8.702 14.235 1.00 94.50 327 ALA A CA 1
ATOM 2614 C C . ALA A 1 327 ? -23.681 -7.463 14.574 1.00 94.50 327 ALA A C 1
ATOM 2616 O O . ALA A 1 327 ? -24.196 -6.804 13.672 1.00 94.50 327 ALA A O 1
ATOM 2617 N N . GLU A 1 328 ? -23.797 -7.135 15.861 1.00 93.62 328 GLU A N 1
ATOM 2618 C CA . GLU A 1 328 ? -24.505 -5.950 16.353 1.00 93.62 328 GLU A CA 1
ATOM 2619 C C . GLU A 1 328 ? -23.788 -4.633 16.016 1.00 93.62 328 GLU A C 1
ATOM 2621 O O . GLU A 1 328 ? -24.443 -3.606 15.863 1.00 93.62 328 GLU A O 1
ATOM 2626 N N . ASN A 1 329 ? -22.466 -4.663 15.801 1.00 93.81 329 ASN A N 1
ATOM 2627 C CA . ASN A 1 329 ? -21.700 -3.486 15.383 1.00 93.81 329 ASN A CA 1
ATOM 2628 C C . ASN A 1 329 ? -21.862 -3.165 13.888 1.00 93.81 329 ASN A C 1
ATOM 2630 O O . ASN A 1 329 ? -21.386 -2.121 13.445 1.00 93.81 329 ASN A O 1
ATOM 2634 N N . VAL A 1 330 ? -22.492 -4.040 13.091 1.00 96.44 330 VAL A N 1
ATOM 2635 C CA . VAL A 1 330 ? -22.628 -3.858 11.637 1.00 96.44 330 VAL A CA 1
ATOM 2636 C C . VAL A 1 330 ? -23.721 -2.824 11.335 1.00 96.44 330 VAL A C 1
ATOM 2638 O O . VAL A 1 330 ? -24.908 -3.131 11.498 1.00 96.44 330 VAL A O 1
ATOM 2641 N N . PRO A 1 331 ? -23.380 -1.625 10.823 1.00 95.75 331 PRO A N 1
ATOM 2642 C CA . PRO A 1 331 ? -24.381 -0.609 10.528 1.00 95.75 331 PRO A CA 1
ATOM 2643 C C . PRO A 1 331 ? -25.276 -1.038 9.363 1.00 95.75 331 PRO A C 1
ATOM 2645 O O . PRO A 1 331 ? -24.799 -1.607 8.379 1.00 95.75 331 PRO A O 1
ATOM 2648 N N . SER A 1 332 ? -26.569 -0.715 9.428 1.00 95.56 332 SER A N 1
ATOM 2649 C CA . SER A 1 332 ? -27.538 -1.080 8.383 1.00 95.56 332 SER A CA 1
ATOM 2650 C C . SER A 1 332 ? -27.156 -0.543 7.001 1.00 95.56 332 SER A C 1
ATOM 2652 O O . SER A 1 332 ? -27.197 -1.296 6.036 1.00 95.56 332 SER A O 1
ATOM 2654 N N . TRP A 1 333 ? -26.700 0.712 6.926 1.00 95.75 333 TRP A N 1
ATOM 2655 C CA . TRP A 1 333 ? -26.308 1.377 5.677 1.00 95.75 333 TRP A CA 1
ATOM 2656 C C . TRP A 1 333 ? -25.138 0.696 4.952 1.00 95.75 333 TRP A C 1
ATOM 2658 O O . TRP A 1 333 ? -24.995 0.851 3.744 1.00 95.75 333 TRP A O 1
ATOM 2668 N N . LEU A 1 334 ? -24.292 -0.058 5.665 1.00 95.94 334 LEU A N 1
ATOM 2669 C CA . LEU A 1 334 ? -23.144 -0.730 5.054 1.00 95.94 334 LEU A CA 1
ATOM 2670 C C . LEU A 1 334 ? -23.576 -1.930 4.204 1.00 95.94 334 LEU A C 1
ATOM 2672 O O . LEU A 1 334 ? -22.855 -2.328 3.295 1.00 95.94 334 LEU A O 1
ATOM 2676 N N . ARG A 1 335 ? -24.760 -2.494 4.477 1.00 91.25 335 ARG A N 1
ATOM 2677 C CA . ARG A 1 335 ? -25.309 -3.638 3.731 1.00 91.25 335 ARG A CA 1
ATOM 2678 C C . ARG A 1 335 ? -25.613 -3.294 2.273 1.00 91.25 335 ARG A C 1
ATOM 2680 O O . ARG A 1 335 ? -25.638 -4.196 1.445 1.00 91.25 335 ARG A O 1
ATOM 2687 N N . ASP A 1 336 ? -25.786 -2.008 1.978 1.00 91.81 336 ASP A N 1
ATOM 2688 C CA . ASP A 1 336 ? -26.026 -1.492 0.630 1.00 91.81 336 ASP A CA 1
ATOM 2689 C C . ASP A 1 336 ? -24.718 -1.149 -0.110 1.00 91.81 336 ASP A C 1
ATOM 2691 O O . ASP A 1 336 ? -24.731 -0.831 -1.300 1.00 91.81 336 ASP A O 1
ATOM 2695 N N . CYS A 1 337 ? -23.567 -1.198 0.571 1.00 92.38 337 CYS A N 1
ATOM 2696 C CA . CYS A 1 337 ? -22.264 -0.958 -0.039 1.00 92.38 337 CYS A CA 1
ATOM 2697 C C . CYS A 1 337 ? -21.706 -2.247 -0.672 1.00 92.38 337 CYS A C 1
ATOM 2699 O O . CYS A 1 337 ? -21.811 -3.320 -0.074 1.00 92.38 337 CYS A O 1
ATOM 2701 N N . PRO A 1 338 ? -21.026 -2.167 -1.833 1.00 92.56 338 PRO A N 1
ATOM 2702 C CA . PRO A 1 338 ? -20.412 -3.319 -2.494 1.00 92.56 338 PRO A CA 1
ATOM 2703 C C . PRO A 1 338 ? -19.092 -3.722 -1.811 1.00 92.56 338 PRO A C 1
ATOM 2705 O O . PRO A 1 338 ? -18.023 -3.697 -2.419 1.00 92.56 338 PRO A O 1
ATOM 2708 N N . VAL A 1 339 ? -19.153 -4.074 -0.527 1.00 96.44 339 VAL A N 1
ATOM 2709 C CA . VAL A 1 339 ? -18.012 -4.530 0.270 1.00 96.44 339 VAL A CA 1
ATOM 2710 C C . VAL A 1 339 ? -18.353 -5.825 0.991 1.00 96.44 339 VAL A C 1
ATOM 2712 O O . VAL A 1 339 ? -19.480 -6.041 1.436 1.00 96.44 339 VAL A O 1
ATOM 2715 N N . LYS A 1 340 ? -17.365 -6.706 1.137 1.00 97.81 340 LYS A N 1
ATOM 2716 C CA . LYS A 1 340 ? -17.542 -7.922 1.922 1.00 97.81 340 LYS A CA 1
ATOM 2717 C C . LYS A 1 340 ? -17.520 -7.580 3.412 1.00 97.81 340 LYS A C 1
ATOM 2719 O O . LYS A 1 340 ? -16.516 -7.101 3.936 1.00 97.81 340 LYS A O 1
ATOM 2724 N N . ILE A 1 341 ? -18.626 -7.856 4.090 1.00 98.06 341 ILE A N 1
ATOM 2725 C CA . ILE A 1 341 ? -18.753 -7.715 5.542 1.00 98.06 341 ILE A CA 1
ATOM 2726 C C . ILE A 1 341 ? -18.398 -9.055 6.187 1.00 98.06 341 ILE A C 1
ATOM 2728 O O . ILE A 1 341 ? -18.918 -10.098 5.791 1.00 98.06 341 ILE A O 1
ATOM 2732 N N . VAL A 1 342 ? -17.518 -9.023 7.183 1.00 97.75 342 VAL A N 1
ATOM 2733 C CA . VAL A 1 342 ? -17.100 -10.192 7.960 1.00 97.75 342 VAL A CA 1
ATOM 2734 C C . VAL A 1 342 ? -17.343 -9.904 9.436 1.00 97.75 342 VAL A C 1
ATOM 2736 O O . VAL A 1 342 ? -17.023 -8.823 9.919 1.00 97.75 342 VAL A O 1
ATOM 2739 N N . VAL A 1 343 ? -17.896 -10.873 10.158 1.00 96.88 343 VAL A N 1
ATOM 2740 C CA . VAL A 1 343 ? -17.980 -10.839 11.622 1.00 96.88 343 VAL A CA 1
ATOM 2741 C C . VAL A 1 343 ? -17.054 -11.928 12.135 1.00 96.88 343 VAL A C 1
ATOM 2743 O O . VAL A 1 343 ? -17.324 -13.109 11.926 1.00 96.88 343 VAL A O 1
ATOM 2746 N N . ASP A 1 344 ? -15.936 -11.528 12.733 1.00 95.06 344 ASP A N 1
ATOM 2747 C CA . ASP A 1 344 ? -14.925 -12.461 13.223 1.00 95.06 344 ASP A CA 1
ATOM 2748 C C . ASP A 1 344 ? -14.143 -11.860 14.409 1.00 95.06 344 ASP A C 1
ATOM 2750 O O . ASP A 1 344 ? -13.130 -11.174 14.213 1.00 95.06 344 ASP A O 1
ATOM 2754 N N . PRO A 1 345 ? -14.572 -12.149 15.654 1.00 91.12 345 PRO A N 1
ATOM 2755 C CA . PRO A 1 345 ? -13.886 -11.700 16.863 1.00 91.12 345 PRO A CA 1
ATOM 2756 C C . PRO A 1 345 ? -12.415 -12.137 16.948 1.00 91.12 345 PRO A C 1
ATOM 2758 O O . PRO A 1 345 ? -11.620 -11.486 17.629 1.00 91.12 345 PRO A O 1
ATOM 2761 N N . SER A 1 346 ? -12.011 -13.220 16.268 1.00 90.81 346 SER A N 1
ATOM 2762 C CA . SER A 1 346 ? -10.642 -13.753 16.362 1.00 90.81 346 SER A CA 1
ATOM 2763 C C . SER A 1 346 ? -9.585 -12.804 15.781 1.00 90.81 346 SER A C 1
ATOM 2765 O O . SER A 1 346 ? -8.420 -12.839 16.191 1.00 90.81 346 SER A O 1
ATOM 2767 N N . HIS A 1 347 ? -9.991 -11.893 14.890 1.00 89.38 347 HIS A N 1
ATOM 2768 C CA . HIS A 1 347 ? -9.124 -10.845 14.348 1.00 89.38 347 HIS A CA 1
ATOM 2769 C C . HIS A 1 347 ? -8.761 -9.768 15.384 1.00 89.38 347 HIS A C 1
ATOM 2771 O O . HIS A 1 347 ? -7.757 -9.074 15.215 1.00 89.38 347 HIS A O 1
ATOM 2777 N N . PHE A 1 348 ? -9.539 -9.659 16.463 1.00 88.19 348 PHE A N 1
ATOM 2778 C CA . PHE A 1 348 ? -9.354 -8.678 17.533 1.00 88.19 348 PHE A CA 1
ATOM 2779 C C . PHE A 1 348 ? -8.605 -9.251 18.746 1.00 88.19 348 PHE A C 1
ATOM 2781 O O . PHE A 1 348 ? -8.044 -8.491 19.532 1.00 88.19 348 PHE A O 1
ATOM 2788 N N . ALA A 1 349 ? -8.563 -10.577 18.899 1.00 79.62 349 ALA A N 1
ATOM 2789 C CA . ALA A 1 349 ? -7.868 -11.236 20.004 1.00 79.62 349 ALA A CA 1
ATOM 2790 C C . ALA A 1 349 ? -6.341 -11.064 19.896 1.00 79.62 349 ALA A C 1
ATOM 2792 O O . ALA A 1 349 ? -5.778 -11.275 18.816 1.00 79.62 349 ALA A O 1
ATOM 2793 N N . PHE A 1 350 ? -5.686 -10.694 21.005 1.00 68.12 350 PHE A N 1
ATOM 2794 C CA . PHE A 1 350 ? -4.227 -10.564 21.101 1.00 68.12 350 PHE A CA 1
ATOM 2795 C C . PHE A 1 350 ? -3.549 -11.932 21.161 1.00 68.12 350 PHE A C 1
ATOM 2797 O O . PHE A 1 350 ? -3.939 -12.735 22.038 1.00 68.12 350 PHE A O 1
#

Sequence (350 aa):
MWTVIGIFLVLAFIGNLIKKKEPPATKSGSRTAEPIVDVEKRKAHSRQLERVIPPVAPPSLFDNRPREPQSSRPLISGVNHAAPCITMTDALNMIMHINGFKEYMLTRYAITGDTHLAPAYTSDLHNEFMQQVANKPFYAIQAFNWARAIDFSGVKRRNIAALYHFSHLTNLKNIFQSGIMTRQQLDEGQNSFHYNDELRLEGMRNSISLSLGQVNKKMLYKYSQALRDHDWVILKIKKELISGPTQPSFDHQTLLNQTVFCHSNAASSGVRSISVEQRQKHQAFQAMFSSNTNEDSGDRPYDIQAEILYCGAIPVWFISEVIFYSAENVPSWLRDCPVKIVVDPSHFAF

Secondary structure (DSSP, 8-state):
--HHHHHHHHHHHHHHHHT---PPP---------------------------PPPPPPPPS----PPPPP-----------PPP---HHHHHHHHHHSTTHHHHHHHHHHHH--SS---BTTSHHHHHHHHHSTT--GGGGGGS-GGGTS--TT--------EEEEEEGGGHHHHHHH-B--HHHHHHSSS----S-SS-TT--TTEEEEEESS--HHHHHHHTTTTT---EEEEEE-THHHH--SS-BS--S--SS-EEEESS-TTSHHHHTS-HHHHTSHHHHHHTTB-TT--B-TTS-SSTT-EEEEES-B-GGGEEEEEESSGGGS-GGGGGSSSEEEE-GGGT--

Solvent-accessible surface area (backbone atoms only — not comparable to full-atom values): 21118 Å² total; per-residue (Å²): 141,69,71,67,60,56,55,53,54,53,52,52,53,54,56,59,60,68,74,72,76,78,81,84,83,80,87,79,82,87,80,83,89,88,87,89,86,87,80,89,80,90,82,89,86,82,88,84,91,79,91,81,83,85,85,80,82,83,85,78,97,79,82,88,78,85,88,77,83,92,75,90,78,82,85,79,78,80,79,79,81,66,77,69,57,62,50,72,67,51,52,52,48,43,55,73,68,39,76,44,45,54,33,40,51,50,41,18,24,21,58,72,66,51,53,49,45,38,40,39,44,84,10,50,60,41,56,49,43,65,73,75,38,78,98,55,65,72,69,18,51,42,73,33,62,41,65,81,83,42,90,58,87,89,54,70,72,33,77,60,80,32,30,25,37,68,43,47,47,86,38,50,64,55,28,70,73,72,13,48,66,12,53,45,56,50,70,75,45,90,68,89,75,71,74,75,63,85,77,54,78,59,64,67,42,57,22,38,74,28,19,55,52,48,68,38,35,72,59,51,30,60,69,24,58,71,65,73,46,66,58,46,32,38,38,34,28,46,51,45,70,74,45,45,55,88,49,77,39,71,88,40,59,65,62,54,71,40,48,34,36,25,43,34,47,52,60,36,70,77,49,61,72,50,52,66,74,60,21,38,29,35,66,28,52,56,42,19,23,31,44,99,85,66,49,71,49,66,54,37,47,53,34,71,55,24,33,34,38,32,44,49,64,45,60,48,87,42,47,56,33,42,37,26,52,46,74,85,73,58,59,75,75,57,74,77,44,102,54,47,78,41,68,48,48,74,79,61,58,118

Radius of gyration: 29.58 Å; Cα contacts (8 Å, |Δi|>4): 509; chains: 1; bounding box: 81×45×108 Å

Foldseek 3Di:
DPVVVVVVVVVVVVVVVVPPDDDDDDDDDDDDDDDDDDDDDDDDDDDDDDDDDDDDDDDDPDDDDDDDDDDDDDDDPDDPVDPQADDLVLLQQCVVPVAQPLQLQLLLCQAPVAQFDADQPQAPSLVVSPVRPPPTHRRNSRVDRNVVPHPNVPRHHAHWPFKKDKFFLVCVVVCLVFNAFFQVCVVVDPDDGDDLDPCPLLPQRQWGKIFISADLLVSLCVSCVNVPNQRMKMFTFHPCQASPDPHHHNQHHYHGLQKFWFLAASNDPVNSVDDSSNRSGNVSVQSQQADPVRDGVGNHGPYSRIIITGGGGDHPVRGAEMEGQDPVSDDPVCVPPPHHYHYDNVSNHD